Protein AF-G1U7B3-F1 (afdb_monomer_lite)

Secondary structure (DSSP, 8-state):
-GGG-S-TTT-SS------S--HHHHHHHHHPPPPP--PPP---HHHHHHHHHHHHH-SSHHHHHHHHHHHHHS-GGGTT-HHHHHHHHHHHHHHHHHHHHHS------SS-----STHHHHHHTGGGTTHHHHHHHHHHTTHHHHH-PPEEETTEEE--HHHHHHHHHHHHHHT---EEPGGGGGGGGT-SS---BPPPPPHHHHHHHHHHHHHHHHHHHHHHHHHGGGS-HHHHTB-TTT--B--PPP-TT-HHHHHHS-SS---SSB-HHHHTTT--TTTTSS--GGGGGGB-TT----GGGS----SS-B-TT-PBPEEB-HHHHHHHH--HHHHHHTS-----HHHHHHHHHHHHHHHTS-HHHHHHHHH-

Sequence (376 aa):
MSGRAGRRGEDLIGSVIFYDIPLPKIDRLLKSDVPKLKGQFPLNITLVLRLMLLVAKADDKEDAKAKALSLLQYSLMSFKRPKVKCMLKFYFIYSLQFLVREVRFKPVFTKVMCSVGYAGLVSHLHYHEPSNFALVSMLVKGLFHKLCVPVIVDGKKTFSEDVMETLVVVLAHLFGKRYLPPCAKKFKKVFSHSMVFLRHLPEDFAAAVKEYNARIRKSFGSFLLTVSKLADGSQEYRRPLSEIDFSGKECEDSELVSHLMPGTESRSAVSPFACLSNITDQDLRPGCPRHLPAILQTLSVDVSNVPLLCLNKRDQSGWKYFLNAYALDFYKHGSLFSLASDNWYDCSYFNMLQIHLCVCVMEVKGADALLWFLWH

InterPro domains:
  IPR052431 SKI2 subfamily ATP-dependent RNA helicases [PTHR44533] (1-347)
  IPR059032 DDX60-like, winged helix domain [PF26076] (37-102)

Radius of gyration: 25.65 Å; chains: 1; bounding box: 55×65×81 Å

pLDDT: mean 73.56, std 14.45, range [27.59, 93.81]

Structure (mmCIF, N/CA/C/O backbone):
data_AF-G1U7B3-F1
#
_entry.id   AF-G1U7B3-F1
#
loop_
_atom_site.group_PDB
_atom_site.id
_atom_site.type_symbol
_atom_site.label_atom_id
_atom_site.label_alt_id
_atom_site.label_comp_id
_atom_site.label_asym_id
_atom_site.label_entity_id
_atom_site.label_seq_id
_atom_site.pdbx_PDB_ins_code
_atom_site.Cartn_x
_atom_site.Cartn_y
_atom_site.Cartn_z
_atom_site.occupancy
_atom_site.B_iso_or_equiv
_atom_site.auth_seq_id
_atom_site.auth_comp_id
_atom_site.auth_asym_id
_atom_site.auth_atom_id
_atom_site.pdbx_PDB_model_num
ATOM 1 N N . MET A 1 1 ? 8.717 -25.985 -9.243 1.00 73.31 1 MET A N 1
ATOM 2 C CA . MET A 1 1 ? 8.089 -27.161 -8.597 1.00 73.31 1 MET A CA 1
ATOM 3 C C . MET A 1 1 ? 8.483 -28.452 -9.305 1.00 73.31 1 MET A C 1
ATOM 5 O O . MET A 1 1 ? 8.991 -29.327 -8.626 1.00 73.31 1 MET A O 1
ATOM 9 N N . SER A 1 2 ? 8.371 -28.541 -10.637 1.00 83.00 2 SER A N 1
ATOM 10 C CA . SER A 1 2 ? 8.814 -29.705 -11.436 1.00 83.00 2 SER A CA 1
ATOM 11 C C . SER A 1 2 ? 10.275 -30.115 -11.223 1.00 83.00 2 SER A C 1
ATOM 13 O O . SER A 1 2 ? 10.557 -31.299 -11.153 1.00 83.00 2 SER A O 1
ATOM 15 N N . GLY A 1 3 ? 11.194 -29.164 -11.021 1.00 83.69 3 GLY A N 1
ATOM 16 C CA . GLY A 1 3 ? 12.609 -29.465 -10.742 1.00 83.69 3 GLY A CA 1
ATOM 17 C C . GLY A 1 3 ? 12.893 -30.197 -9.420 1.00 83.69 3 GLY A C 1
ATOM 18 O O . GLY A 1 3 ? 14.050 -30.449 -9.116 1.00 83.69 3 GLY A O 1
ATOM 19 N N . ARG A 1 4 ? 11.865 -30.501 -8.613 1.00 87.44 4 ARG A N 1
ATOM 20 C CA . ARG A 1 4 ? 11.970 -31.377 -7.433 1.00 87.44 4 ARG A CA 1
ATOM 21 C C . ARG A 1 4 ? 11.490 -32.810 -7.704 1.00 87.44 4 ARG A C 1
ATOM 23 O O . ARG A 1 4 ? 11.531 -33.625 -6.791 1.00 87.44 4 ARG A O 1
ATOM 30 N N . ALA A 1 5 ? 10.992 -33.103 -8.905 1.00 88.38 5 ALA A N 1
ATOM 31 C CA . ALA A 1 5 ? 10.574 -34.446 -9.282 1.00 88.38 5 ALA A CA 1
ATOM 32 C C . ALA A 1 5 ? 11.806 -35.294 -9.636 1.00 88.38 5 ALA A C 1
ATOM 34 O O . ALA A 1 5 ? 12.572 -34.923 -10.523 1.00 88.38 5 ALA A O 1
ATOM 35 N N . GLY A 1 6 ? 11.965 -36.430 -8.955 1.00 89.75 6 GLY A N 1
ATOM 36 C CA . GLY A 1 6 ? 13.097 -37.348 -9.107 1.00 89.75 6 GLY A CA 1
ATOM 37 C C . GLY A 1 6 ? 14.154 -37.167 -8.016 1.00 89.75 6 GLY A C 1
ATOM 38 O O . GLY A 1 6 ? 14.765 -36.104 -7.880 1.00 89.75 6 GLY A O 1
ATOM 39 N N . ARG A 1 7 ? 14.373 -38.219 -7.224 1.00 89.50 7 ARG A N 1
ATOM 40 C CA . ARG A 1 7 ? 15.401 -38.262 -6.180 1.00 89.50 7 ARG A CA 1
ATOM 41 C C . ARG A 1 7 ? 16.733 -38.681 -6.783 1.00 89.50 7 ARG A C 1
ATOM 43 O O . ARG A 1 7 ? 16.866 -39.760 -7.360 1.00 89.50 7 ARG A O 1
ATOM 50 N N . ARG A 1 8 ? 17.737 -37.817 -6.632 1.00 91.38 8 ARG A N 1
ATOM 51 C CA . ARG A 1 8 ? 19.083 -38.054 -7.160 1.00 91.38 8 ARG A CA 1
ATOM 52 C C . ARG A 1 8 ? 19.679 -39.319 -6.533 1.00 91.38 8 ARG A C 1
ATOM 54 O O . ARG A 1 8 ? 19.902 -39.345 -5.331 1.00 91.38 8 ARG A O 1
ATOM 61 N N . GLY A 1 9 ? 19.986 -40.312 -7.365 1.00 90.69 9 GLY A N 1
ATOM 62 C CA . GLY A 1 9 ? 20.618 -41.571 -6.952 1.00 90.69 9 GLY A CA 1
ATOM 63 C C . GLY A 1 9 ? 19.647 -42.713 -6.642 1.00 90.69 9 GLY A C 1
ATOM 64 O O . GLY A 1 9 ? 20.105 -43.837 -6.486 1.00 90.69 9 GLY A O 1
ATOM 65 N N . GLU A 1 10 ? 18.338 -42.451 -6.605 1.00 92.44 10 GLU A N 1
ATOM 66 C CA . GLU A 1 10 ? 17.316 -43.483 -6.376 1.00 92.44 10 GLU A CA 1
ATOM 67 C C . GLU A 1 10 ? 16.382 -43.635 -7.578 1.00 92.44 10 GLU A C 1
ATOM 69 O O . GLU A 1 10 ? 16.185 -44.742 -8.075 1.00 92.44 10 GLU A O 1
ATOM 74 N N . ASP A 1 11 ? 15.830 -42.528 -8.079 1.00 93.81 11 ASP A N 1
ATOM 75 C CA . ASP A 1 11 ? 14.845 -42.573 -9.156 1.00 93.81 11 ASP A CA 1
ATOM 76 C C . ASP A 1 11 ? 15.536 -42.389 -10.519 1.00 93.81 11 ASP A C 1
ATOM 78 O O . ASP A 1 11 ? 16.264 -41.417 -10.733 1.00 93.81 11 ASP A O 1
ATOM 82 N N . LEU A 1 12 ? 15.270 -43.293 -11.470 1.00 90.38 12 LEU A N 1
ATOM 83 C CA . LEU A 1 12 ? 15.765 -43.182 -12.852 1.00 90.38 12 LEU A CA 1
ATOM 84 C C . LEU A 1 12 ? 15.054 -42.067 -13.639 1.00 90.38 12 LEU A C 1
ATOM 86 O O . LEU A 1 12 ? 15.638 -41.476 -14.544 1.00 90.38 12 LEU A O 1
ATOM 90 N N . ILE A 1 13 ? 13.784 -41.790 -13.312 1.00 91.44 13 ILE A N 1
ATOM 91 C CA . ILE A 1 13 ? 12.927 -40.815 -14.000 1.00 91.44 13 ILE A CA 1
ATOM 92 C C . ILE A 1 13 ? 12.097 -40.045 -12.964 1.00 91.44 13 ILE A C 1
ATOM 94 O O . ILE A 1 13 ? 11.480 -40.639 -12.081 1.00 91.44 13 ILE A O 1
ATOM 98 N N . GLY A 1 14 ? 12.031 -38.718 -13.097 1.00 90.75 14 GLY A N 1
ATOM 99 C CA . GLY A 1 14 ? 11.109 -37.867 -12.342 1.00 90.75 14 GLY A CA 1
ATOM 100 C C . GLY A 1 14 ? 9.796 -37.666 -13.100 1.00 90.75 14 GLY A C 1
ATOM 101 O O . GLY A 1 14 ? 9.792 -37.087 -14.183 1.00 90.75 14 GLY A O 1
ATOM 102 N N . SER A 1 15 ? 8.675 -38.117 -12.535 1.00 90.38 15 SER A N 1
ATOM 103 C CA . SER A 1 15 ? 7.352 -37.948 -13.155 1.00 90.38 15 SER A CA 1
ATOM 104 C C . SER A 1 15 ? 6.703 -36.626 -12.737 1.00 90.38 15 SER A C 1
ATOM 106 O O . SER A 1 15 ? 6.601 -36.325 -11.548 1.00 90.38 15 SER A O 1
ATOM 108 N N . VAL A 1 16 ? 6.232 -35.839 -13.710 1.00 90.25 16 VAL A N 1
ATOM 109 C CA . VAL A 1 16 ? 5.500 -34.580 -13.487 1.00 90.25 16 VAL A CA 1
ATOM 110 C C . VAL A 1 16 ? 4.133 -34.689 -14.150 1.00 90.25 16 VAL A C 1
ATOM 112 O O . VAL A 1 16 ? 4.045 -34.906 -15.354 1.00 90.25 16 VAL A O 1
ATOM 115 N N . ILE A 1 17 ? 3.070 -34.524 -13.364 1.00 90.88 17 ILE A N 1
ATOM 116 C CA . ILE A 1 17 ? 1.685 -34.657 -13.825 1.00 90.88 17 ILE A CA 1
ATOM 117 C C . ILE A 1 17 ? 1.025 -33.278 -13.786 1.00 90.88 17 ILE A C 1
ATOM 119 O O . ILE A 1 17 ? 1.035 -32.604 -12.755 1.00 90.88 17 ILE A O 1
ATOM 123 N N . PHE A 1 18 ? 0.448 -32.857 -14.911 1.00 90.50 18 PHE A N 1
ATOM 124 C CA . PHE A 1 18 ? -0.379 -31.655 -14.996 1.00 90.50 18 PHE A CA 1
ATOM 125 C C . PHE A 1 18 ? -1.850 -32.062 -14.896 1.00 90.50 18 PHE A C 1
ATOM 127 O O . PHE A 1 18 ? -2.326 -32.847 -15.709 1.00 90.50 18 PHE A O 1
ATOM 134 N N . TYR A 1 19 ? -2.567 -31.535 -13.905 1.00 92.56 19 TYR A N 1
ATOM 135 C CA . TYR A 1 19 ? -3.987 -31.824 -13.697 1.00 92.56 19 TYR A CA 1
ATOM 136 C C . TYR A 1 19 ? -4.845 -30.658 -14.189 1.00 92.56 19 TYR A C 1
ATOM 138 O O . TYR A 1 19 ? -4.623 -29.531 -13.752 1.00 92.56 19 TYR A O 1
ATOM 146 N N . ASP A 1 20 ? -5.806 -30.933 -15.075 1.00 92.81 20 ASP A N 1
ATOM 147 C CA . ASP A 1 20 ? -6.781 -29.958 -15.595 1.00 92.81 20 ASP A CA 1
ATOM 148 C C . ASP A 1 20 ? -6.148 -28.671 -16.176 1.00 92.81 20 ASP A C 1
ATOM 150 O O . ASP A 1 20 ? -6.614 -27.547 -15.988 1.00 92.81 20 ASP A O 1
ATOM 154 N N . ILE A 1 21 ? -5.015 -28.823 -16.872 1.00 91.06 21 ILE A N 1
ATOM 155 C CA . ILE A 1 21 ? -4.326 -27.718 -17.552 1.00 91.06 21 ILE A CA 1
ATOM 156 C C . ILE A 1 21 ? -4.412 -27.943 -19.069 1.00 91.06 21 ILE A C 1
ATOM 158 O O . ILE A 1 21 ? -4.013 -29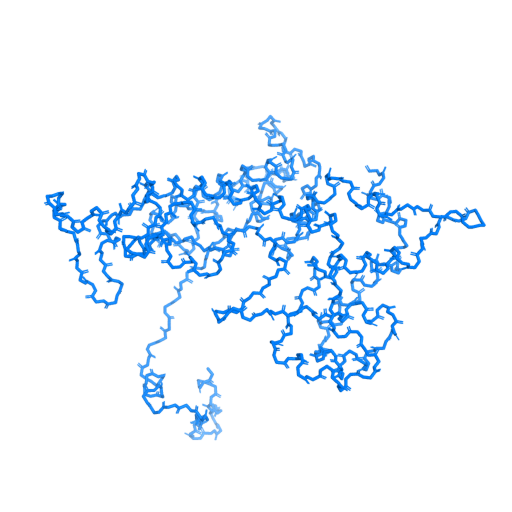.005 -19.543 1.00 91.06 21 ILE A O 1
ATOM 162 N N . PRO A 1 22 ? -4.863 -26.949 -19.859 1.00 93.56 22 PRO A N 1
ATOM 163 C CA . PRO A 1 22 ? -4.921 -27.067 -21.314 1.00 93.56 22 PRO A CA 1
ATOM 164 C C . PRO A 1 22 ? -3.546 -27.315 -21.949 1.00 93.56 22 PRO A C 1
ATOM 166 O O . PRO A 1 22 ? -2.570 -26.650 -21.585 1.00 93.56 22 PRO A O 1
ATOM 169 N N . LEU A 1 23 ? -3.487 -28.179 -22.969 1.00 90.25 23 LEU A N 1
ATOM 170 C CA . LEU A 1 23 ? -2.252 -28.536 -23.687 1.00 90.25 23 LEU A CA 1
ATOM 171 C C . LEU A 1 23 ? -1.412 -27.324 -24.147 1.00 90.25 23 LEU A C 1
ATOM 173 O O . LEU A 1 23 ? -0.215 -27.314 -23.864 1.00 90.25 23 LEU A O 1
ATOM 177 N N . PRO A 1 24 ? -1.984 -26.241 -24.723 1.00 92.69 24 PRO A N 1
ATOM 178 C CA . PRO A 1 24 ? -1.180 -25.083 -25.137 1.00 92.69 24 PRO A CA 1
ATOM 179 C C . PRO A 1 24 ? -0.455 -24.396 -23.971 1.00 92.69 24 PRO A C 1
ATOM 181 O O . PRO A 1 24 ? 0.626 -23.826 -24.124 1.00 92.69 24 PRO A O 1
ATOM 184 N N . LYS A 1 25 ? -1.051 -24.438 -22.773 1.00 90.38 25 LYS A N 1
ATOM 185 C CA . LYS A 1 25 ? -0.451 -23.881 -21.560 1.00 90.38 25 LYS A CA 1
ATOM 186 C C . LYS A 1 25 ? 0.643 -24.800 -21.022 1.00 90.38 25 LYS A C 1
ATOM 188 O O . LYS A 1 25 ? 1.643 -24.284 -20.533 1.00 90.38 25 LYS A O 1
ATOM 193 N N . ILE A 1 26 ? 0.479 -26.118 -21.145 1.00 90.50 26 ILE A N 1
ATOM 194 C CA . ILE A 1 26 ? 1.517 -27.101 -20.804 1.00 90.50 26 ILE A CA 1
ATOM 195 C C . ILE A 1 26 ? 2.744 -26.890 -21.694 1.00 90.50 26 ILE A C 1
ATOM 197 O O . ILE A 1 26 ? 3.837 -26.705 -21.165 1.00 90.50 26 ILE A O 1
ATOM 201 N N . ASP A 1 27 ? 2.561 -26.796 -23.012 1.00 88.94 27 ASP A N 1
ATOM 202 C CA . ASP A 1 27 ? 3.656 -26.538 -23.956 1.00 88.94 27 ASP A CA 1
ATOM 203 C C . ASP A 1 27 ? 4.424 -25.264 -23.609 1.00 88.94 27 ASP A C 1
ATOM 205 O O . ASP A 1 27 ? 5.657 -25.242 -23.607 1.00 88.94 27 ASP A O 1
ATOM 209 N N . ARG A 1 28 ? 3.695 -24.201 -23.254 1.00 88.75 28 ARG A N 1
ATOM 210 C CA . ARG A 1 28 ? 4.303 -22.949 -22.806 1.00 88.75 28 ARG A CA 1
ATOM 211 C C . ARG A 1 28 ? 5.077 -23.120 -21.501 1.00 88.75 28 ARG A C 1
ATOM 213 O O . ARG A 1 28 ? 6.161 -22.567 -21.399 1.00 88.75 28 ARG A O 1
ATOM 220 N N . LEU A 1 29 ? 4.542 -23.840 -20.515 1.00 87.88 29 LEU A N 1
ATOM 221 C CA . LEU A 1 29 ? 5.201 -24.056 -19.219 1.00 87.88 29 LEU A CA 1
ATOM 222 C C . LEU A 1 29 ? 6.456 -24.930 -19.335 1.00 87.88 29 LEU A C 1
ATOM 224 O O . LEU A 1 29 ? 7.409 -24.717 -18.591 1.00 87.88 29 LEU A O 1
ATOM 228 N N . LEU A 1 30 ? 6.456 -25.899 -20.253 1.00 87.88 30 LEU A N 1
ATOM 229 C CA . LEU A 1 30 ? 7.607 -26.764 -20.516 1.00 87.88 30 LEU A CA 1
ATOM 230 C C . LEU A 1 30 ? 8.726 -26.024 -21.258 1.00 87.88 30 LEU A C 1
ATOM 232 O O . LEU A 1 30 ? 9.896 -26.252 -20.969 1.00 87.88 30 LEU A O 1
ATOM 236 N N . LYS A 1 31 ? 8.372 -25.137 -22.198 1.00 88.31 31 LYS A N 1
ATOM 237 C CA . LYS A 1 31 ? 9.331 -24.400 -23.042 1.00 88.31 31 LYS A CA 1
ATOM 238 C C . LYS A 1 31 ? 9.714 -23.021 -22.501 1.00 88.31 31 LYS A C 1
ATOM 240 O O . LYS A 1 31 ? 10.599 -22.385 -23.061 1.00 88.31 31 LYS A O 1
ATOM 245 N N . SER A 1 32 ? 9.027 -22.507 -21.480 1.00 86.56 32 SER A N 1
ATOM 246 C CA . SER A 1 32 ? 9.271 -21.148 -20.992 1.00 86.56 32 SER A CA 1
ATOM 247 C C . SER A 1 32 ? 10.611 -21.025 -20.280 1.00 86.56 32 SER A C 1
ATOM 249 O O . SER A 1 32 ? 10.907 -21.807 -19.377 1.00 86.56 32 SER A O 1
ATOM 251 N N . ASP A 1 33 ? 11.341 -19.959 -20.598 1.00 84.81 33 ASP A N 1
ATOM 252 C CA . ASP A 1 33 ? 12.530 -19.564 -19.853 1.00 84.81 33 ASP A CA 1
ATOM 253 C C . ASP A 1 33 ? 12.209 -19.223 -18.394 1.00 84.81 33 ASP A C 1
ATOM 255 O O . ASP A 1 33 ? 11.130 -18.723 -18.050 1.00 84.81 33 ASP A O 1
ATOM 259 N N . VAL A 1 34 ? 13.204 -19.429 -17.530 1.00 85.38 34 VAL A N 1
ATOM 260 C CA . VAL A 1 34 ? 13.138 -18.998 -16.133 1.00 85.38 34 VAL A CA 1
ATOM 261 C C . VAL A 1 34 ? 12.938 -17.476 -16.094 1.00 85.38 34 VAL A C 1
ATOM 263 O O . VAL A 1 34 ? 13.675 -16.736 -16.757 1.00 85.38 34 VAL A O 1
ATOM 266 N N . PRO A 1 35 ? 11.960 -16.967 -15.322 1.00 84.81 35 PRO A N 1
ATOM 267 C CA . PRO A 1 35 ? 11.710 -15.538 -15.249 1.00 84.81 35 PRO A CA 1
ATOM 268 C C . PRO A 1 35 ? 12.958 -14.802 -14.756 1.00 84.81 35 PRO A C 1
ATOM 270 O O . PRO A 1 35 ? 13.572 -15.176 -13.756 1.00 84.81 35 PRO A O 1
ATOM 273 N N . LYS A 1 36 ? 13.318 -13.717 -15.448 1.00 84.25 36 LYS A N 1
ATOM 274 C CA . LYS A 1 36 ? 14.435 -12.855 -15.044 1.00 84.25 36 LYS A CA 1
ATOM 275 C C . LYS A 1 36 ? 14.167 -12.291 -13.647 1.00 84.25 36 LYS A C 1
ATOM 277 O O . LYS A 1 36 ? 13.077 -11.775 -13.394 1.00 84.25 36 LYS A O 1
ATOM 282 N N . LEU A 1 37 ? 15.178 -12.324 -12.779 1.00 83.44 37 LEU A N 1
ATOM 283 C CA . LEU A 1 37 ? 15.124 -11.670 -11.472 1.00 83.44 37 LEU A CA 1
ATOM 284 C C . LEU A 1 37 ? 14.950 -10.160 -11.674 1.00 83.44 37 LEU A C 1
ATOM 286 O O . LEU A 1 37 ? 15.823 -9.482 -12.217 1.00 83.44 37 LEU A O 1
ATOM 290 N N . LYS A 1 38 ? 13.795 -9.640 -11.262 1.00 77.50 38 LYS A N 1
ATOM 291 C CA . LYS A 1 38 ? 13.476 -8.211 -11.282 1.00 77.50 38 LYS A CA 1
ATOM 292 C C . LYS A 1 38 ? 13.380 -7.717 -9.842 1.00 77.50 38 LYS A C 1
ATOM 294 O O . LYS A 1 38 ? 12.798 -8.391 -8.998 1.00 77.50 38 LYS A O 1
ATOM 299 N N . GLY A 1 39 ? 13.949 -6.545 -9.568 1.00 73.81 39 GLY A N 1
ATOM 300 C CA . GLY A 1 39 ? 13.764 -5.880 -8.279 1.00 73.81 39 GLY A CA 1
ATOM 301 C C . GLY A 1 39 ? 12.325 -5.389 -8.120 1.00 73.81 39 GLY A C 1
ATOM 302 O O . GLY A 1 39 ? 11.784 -4.785 -9.046 1.00 73.81 39 GLY A O 1
ATOM 303 N N . GLN A 1 40 ? 11.730 -5.640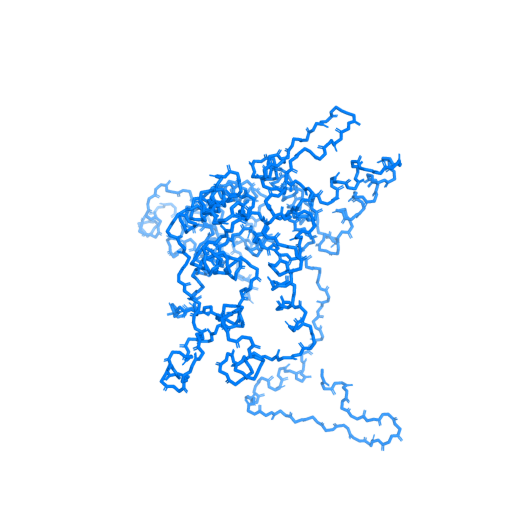 -6.954 1.00 77.06 40 GLN A N 1
ATOM 304 C CA . GLN A 1 40 ? 10.443 -5.069 -6.549 1.00 77.06 40 GLN A CA 1
ATOM 305 C C . GLN A 1 40 ? 10.636 -3.618 -6.080 1.00 77.06 40 GLN A C 1
ATOM 307 O O . GLN A 1 40 ? 11.754 -3.210 -5.744 1.00 77.06 40 GLN A O 1
ATOM 312 N N . PHE A 1 41 ? 9.546 -2.849 -6.031 1.00 73.25 41 PHE A N 1
ATOM 313 C CA . PHE A 1 41 ? 9.542 -1.509 -5.453 1.00 73.25 41 PHE A CA 1
ATOM 314 C C . PHE A 1 41 ? 10.108 -1.530 -4.017 1.00 73.25 41 PHE A C 1
ATOM 316 O O . PHE A 1 41 ? 9.544 -2.199 -3.154 1.00 73.25 41 PHE A O 1
ATOM 323 N N . PRO A 1 42 ? 11.232 -0.843 -3.746 1.00 69.69 42 PRO A N 1
ATOM 324 C CA . PRO A 1 42 ? 11.975 -1.004 -2.498 1.00 69.69 42 PRO A CA 1
ATOM 325 C C . PRO A 1 42 ? 11.476 -0.107 -1.354 1.00 69.69 42 PRO A C 1
ATOM 327 O O . PRO A 1 42 ? 12.010 -0.205 -0.253 1.00 69.69 42 PRO A O 1
ATOM 330 N N . LEU A 1 43 ? 10.522 0.805 -1.596 1.00 79.94 43 LEU A N 1
ATOM 331 C CA . LEU A 1 43 ? 10.152 1.849 -0.635 1.00 79.94 43 LEU A CA 1
ATOM 332 C C . LEU A 1 43 ? 8.715 1.727 -0.140 1.00 79.94 43 LEU A C 1
ATOM 334 O O . LEU A 1 43 ? 7.767 1.950 -0.878 1.00 79.94 43 LEU A O 1
ATOM 338 N N . ASN A 1 44 ? 8.578 1.531 1.164 1.00 85.56 44 ASN A N 1
ATOM 339 C CA . ASN A 1 44 ? 7.325 1.748 1.877 1.00 85.56 44 ASN A CA 1
ATOM 340 C C . ASN A 1 44 ? 7.411 3.046 2.681 1.00 85.56 44 ASN A C 1
ATOM 342 O O . ASN A 1 44 ? 8.503 3.472 3.074 1.00 85.56 44 ASN A O 1
ATOM 346 N N . ILE A 1 45 ? 6.273 3.671 2.977 1.00 87.81 45 ILE A N 1
ATOM 347 C CA . ILE A 1 45 ? 6.271 4.946 3.707 1.00 87.81 45 ILE A CA 1
ATOM 348 C C . ILE A 1 45 ? 6.772 4.720 5.136 1.00 87.81 45 ILE A C 1
ATOM 350 O O . ILE A 1 45 ? 7.537 5.530 5.668 1.00 87.81 45 ILE A O 1
ATOM 354 N N . THR A 1 46 ? 6.427 3.583 5.753 1.00 87.44 46 THR A N 1
ATOM 355 C CA . THR A 1 46 ? 6.973 3.246 7.071 1.00 87.44 46 THR A CA 1
ATOM 356 C C . THR A 1 46 ? 8.471 2.914 7.026 1.00 87.44 46 THR A C 1
ATOM 358 O O . THR A 1 46 ? 9.177 3.193 7.995 1.00 87.44 46 THR A O 1
ATOM 361 N N . LEU A 1 47 ? 9.005 2.391 5.913 1.00 89.25 47 LEU A N 1
ATOM 362 C CA . LEU A 1 47 ? 10.456 2.202 5.765 1.00 89.25 47 LEU A CA 1
ATOM 363 C C . LEU A 1 47 ? 11.182 3.551 5.778 1.00 89.25 47 LEU A C 1
ATOM 365 O O . LEU A 1 47 ? 12.173 3.696 6.489 1.00 89.25 47 LEU A O 1
ATOM 369 N N . VAL A 1 48 ? 10.657 4.546 5.055 1.00 88.94 48 VAL A N 1
ATOM 370 C CA . VAL A 1 48 ? 11.198 5.912 5.076 1.00 88.94 48 VAL A CA 1
ATOM 371 C C . VAL A 1 48 ? 11.198 6.457 6.501 1.00 88.94 48 VAL A C 1
ATOM 373 O O . VAL A 1 48 ? 12.238 6.907 6.971 1.00 88.94 48 VAL A O 1
ATOM 376 N N . LEU A 1 49 ? 10.088 6.331 7.234 1.00 87.19 49 LEU A N 1
ATOM 377 C CA . LEU A 1 49 ? 10.021 6.757 8.634 1.00 87.19 49 LEU A CA 1
ATOM 378 C C . LEU A 1 49 ? 11.087 6.075 9.504 1.00 87.19 49 LEU A C 1
ATOM 380 O O . LEU A 1 49 ? 11.773 6.741 10.275 1.00 87.19 49 LEU A O 1
ATOM 384 N N . ARG A 1 50 ? 11.265 4.759 9.357 1.00 87.38 50 ARG A N 1
ATOM 385 C CA . ARG A 1 50 ? 12.263 3.989 10.111 1.00 87.38 50 ARG A CA 1
ATOM 386 C C . ARG A 1 50 ? 13.695 4.400 9.784 1.00 87.38 50 ARG A C 1
ATOM 388 O O . ARG A 1 50 ? 14.507 4.472 10.698 1.00 87.38 50 ARG A O 1
ATOM 395 N N . LEU A 1 51 ? 14.002 4.700 8.522 1.00 88.38 51 LEU A N 1
ATOM 396 C CA . LEU A 1 51 ? 15.309 5.235 8.131 1.00 88.38 51 LEU A CA 1
ATOM 397 C C . LEU A 1 51 ? 15.568 6.599 8.777 1.00 88.38 51 LEU A C 1
ATOM 399 O O . LEU A 1 51 ? 16.657 6.833 9.293 1.00 88.38 51 LEU A O 1
ATOM 403 N N . MET A 1 52 ? 14.556 7.468 8.826 1.00 85.12 52 MET A N 1
ATOM 404 C CA . MET A 1 52 ? 14.678 8.759 9.509 1.00 85.12 52 MET A CA 1
ATOM 405 C C . MET A 1 52 ? 14.888 8.580 11.018 1.00 85.12 52 MET A C 1
ATOM 407 O O . MET A 1 52 ? 15.731 9.257 11.599 1.00 85.12 52 MET A O 1
ATOM 411 N N . LEU A 1 53 ? 14.186 7.633 11.651 1.00 84.44 53 LEU A N 1
ATOM 412 C CA . LEU A 1 53 ? 14.392 7.299 13.065 1.00 84.44 53 LEU A CA 1
ATOM 413 C C . LEU A 1 53 ? 15.768 6.677 13.340 1.00 84.44 53 LEU A C 1
ATOM 415 O O . LEU A 1 53 ? 16.336 6.936 14.397 1.00 84.44 53 LEU A O 1
ATOM 419 N N . LEU A 1 54 ? 16.307 5.881 12.413 1.00 86.44 54 LEU A N 1
ATOM 420 C CA . LEU A 1 54 ? 17.657 5.326 12.520 1.00 86.44 54 LEU A CA 1
ATOM 421 C C . LEU A 1 54 ? 18.693 6.453 12.548 1.00 86.44 54 LEU A C 1
ATOM 423 O O . LEU A 1 54 ? 19.496 6.519 13.470 1.00 86.44 54 LEU A O 1
ATOM 427 N N . VAL A 1 55 ? 18.625 7.379 11.587 1.00 86.31 55 VAL A N 1
ATOM 428 C CA . VAL A 1 55 ? 19.529 8.541 11.522 1.00 86.31 55 VAL A CA 1
ATOM 429 C C . VAL A 1 55 ? 19.355 9.463 12.734 1.00 86.31 55 VAL A C 1
ATOM 431 O O . VAL A 1 55 ? 20.310 10.089 13.185 1.00 86.31 55 VAL A O 1
ATOM 434 N N . ALA A 1 56 ? 18.141 9.546 13.275 1.00 81.75 56 ALA A N 1
ATOM 435 C CA . ALA A 1 56 ? 17.835 10.344 14.453 1.00 81.75 56 ALA A CA 1
ATOM 436 C C . ALA A 1 56 ? 18.473 9.816 15.742 1.00 81.75 56 ALA A C 1
ATOM 438 O O . ALA A 1 56 ? 18.947 10.609 16.555 1.00 81.75 56 ALA A O 1
ATOM 439 N N . LYS A 1 57 ? 18.399 8.496 15.944 1.00 82.75 57 LYS A N 1
ATOM 440 C CA . LYS A 1 57 ? 18.753 7.820 17.199 1.00 82.75 57 LYS A CA 1
ATOM 441 C C . LYS A 1 57 ? 20.160 7.230 17.208 1.00 82.75 57 LYS A C 1
ATOM 443 O O . LYS A 1 57 ? 20.591 6.787 18.262 1.00 82.75 57 LYS A O 1
ATOM 448 N N . ALA A 1 58 ? 20.834 7.163 16.063 1.00 84.62 58 ALA A N 1
ATOM 449 C CA . ALA A 1 58 ? 22.182 6.620 15.988 1.00 84.62 58 ALA A CA 1
ATOM 450 C C . ALA A 1 58 ? 23.194 7.507 16.724 1.00 84.62 58 ALA A C 1
ATOM 452 O O . ALA A 1 58 ? 23.173 8.733 16.576 1.00 84.62 58 ALA A O 1
ATOM 453 N N . ASP A 1 59 ? 24.102 6.857 17.454 1.00 83.44 59 ASP A N 1
ATOM 454 C CA . ASP A 1 59 ? 25.240 7.509 18.105 1.00 83.44 59 ASP A CA 1
ATOM 455 C C . ASP A 1 59 ? 26.183 8.109 17.050 1.00 83.44 59 ASP A C 1
ATOM 457 O O . ASP A 1 59 ? 26.542 9.286 17.121 1.00 83.44 59 ASP A O 1
ATOM 461 N N . ASP A 1 60 ? 26.490 7.329 16.005 1.00 89.81 60 ASP A N 1
ATOM 462 C CA . ASP A 1 60 ? 27.183 7.800 14.804 1.00 89.81 60 ASP A CA 1
ATOM 463 C C . ASP A 1 60 ? 26.180 8.172 13.701 1.00 89.81 60 ASP A C 1
ATOM 465 O O . ASP A 1 60 ? 25.642 7.336 12.963 1.00 89.81 60 ASP A O 1
ATOM 469 N N . LYS A 1 61 ? 25.925 9.477 13.587 1.00 87.06 61 LYS A N 1
ATOM 470 C CA . LYS A 1 61 ? 25.000 10.034 12.595 1.00 87.06 61 LYS A CA 1
ATOM 471 C C . LYS A 1 61 ? 25.520 9.913 11.165 1.00 87.06 61 LYS A C 1
ATOM 473 O O . LYS A 1 61 ? 24.697 9.848 10.252 1.00 87.06 61 LYS A O 1
ATOM 478 N N . GLU A 1 62 ? 26.832 9.921 10.939 1.00 87.81 62 GLU A N 1
ATOM 479 C CA . GLU A 1 62 ? 27.388 9.881 9.583 1.00 87.81 62 GLU A CA 1
ATOM 480 C C . GLU A 1 62 ? 27.351 8.460 9.018 1.00 87.81 62 GLU A C 1
ATOM 482 O O . GLU A 1 62 ? 26.886 8.264 7.891 1.00 87.81 62 GLU A O 1
ATOM 487 N N . ASP A 1 63 ? 27.689 7.454 9.828 1.00 89.50 63 ASP A N 1
ATOM 488 C CA . ASP A 1 63 ? 27.516 6.045 9.457 1.00 89.50 63 ASP A CA 1
ATOM 489 C C . ASP A 1 63 ? 26.036 5.704 9.198 1.00 89.50 63 ASP A C 1
ATOM 491 O O . ASP A 1 63 ? 25.683 5.112 8.171 1.00 89.50 63 ASP A O 1
ATOM 495 N N . ALA A 1 64 ? 25.126 6.160 10.067 1.00 89.12 64 ALA A N 1
ATOM 496 C CA . ALA A 1 64 ? 23.692 5.951 9.876 1.00 89.12 64 ALA A CA 1
ATOM 497 C C . ALA A 1 64 ? 23.163 6.590 8.579 1.00 89.12 64 ALA A C 1
ATOM 499 O O . ALA A 1 64 ? 22.361 5.975 7.865 1.00 89.12 64 ALA A O 1
ATOM 500 N N . LYS A 1 65 ? 23.623 7.801 8.233 1.00 88.19 65 LYS A N 1
ATOM 501 C CA . LYS A 1 65 ? 23.287 8.443 6.951 1.00 88.19 65 LYS A CA 1
ATOM 502 C C . LYS A 1 65 ? 23.843 7.658 5.770 1.00 88.19 65 LYS A C 1
ATOM 504 O O . LYS A 1 65 ? 23.109 7.445 4.805 1.00 88.19 65 LYS A O 1
ATOM 509 N N . ALA A 1 66 ? 25.096 7.210 5.836 1.00 89.19 66 ALA A N 1
ATOM 510 C CA . ALA A 1 66 ? 25.718 6.427 4.773 1.00 89.19 66 ALA A CA 1
ATOM 511 C C . ALA A 1 66 ? 24.949 5.119 4.517 1.00 89.19 66 ALA A C 1
ATOM 513 O O . ALA A 1 66 ? 24.648 4.795 3.366 1.00 89.19 66 ALA A O 1
ATOM 514 N N . LYS A 1 67 ? 24.532 4.424 5.583 1.00 88.88 67 LYS A N 1
ATOM 515 C CA . LYS A 1 67 ? 23.692 3.215 5.517 1.00 88.88 67 LYS A CA 1
ATOM 516 C C . LYS A 1 67 ? 22.298 3.483 4.946 1.00 88.88 67 LYS A C 1
ATOM 518 O O . LYS A 1 67 ? 21.804 2.712 4.126 1.00 88.88 67 LYS A O 1
ATOM 523 N N . ALA A 1 68 ? 21.653 4.580 5.340 1.00 87.94 68 ALA A N 1
ATOM 524 C CA . ALA A 1 68 ? 20.355 4.950 4.777 1.00 87.94 68 ALA A CA 1
ATOM 525 C C . ALA A 1 68 ? 20.469 5.287 3.280 1.00 87.94 68 ALA A C 1
ATOM 527 O O . ALA A 1 68 ? 19.654 4.842 2.470 1.00 87.94 68 ALA A O 1
ATOM 528 N N . LEU A 1 69 ? 21.505 6.034 2.894 1.00 86.56 69 LEU A N 1
ATOM 529 C CA . LEU A 1 69 ? 21.759 6.398 1.503 1.00 86.56 69 LEU A CA 1
ATOM 530 C C . LEU A 1 69 ? 22.124 5.186 0.646 1.00 86.56 69 LEU A C 1
ATOM 532 O O . LEU A 1 69 ? 21.653 5.109 -0.487 1.00 86.56 69 LEU A O 1
ATOM 536 N N . SER A 1 70 ? 22.902 4.232 1.159 1.00 86.88 70 SER A N 1
ATOM 537 C CA . SER A 1 70 ? 23.261 3.028 0.405 1.00 86.88 70 SER A CA 1
ATOM 538 C C . SER A 1 70 ? 22.025 2.191 0.058 1.00 86.88 70 SER A C 1
ATOM 540 O O . SER A 1 70 ? 21.866 1.796 -1.098 1.00 86.88 70 SER A O 1
ATOM 542 N N . LEU A 1 71 ? 21.087 2.029 0.999 1.00 86.19 71 LEU A N 1
ATOM 543 C CA . LEU A 1 71 ? 19.815 1.339 0.760 1.00 86.19 71 LEU A CA 1
ATOM 544 C C . LEU A 1 71 ? 19.001 2.019 -0.353 1.00 86.19 71 LEU A C 1
ATOM 546 O O . LEU A 1 71 ? 18.493 1.350 -1.254 1.00 86.19 71 LEU A O 1
ATOM 550 N N . LEU A 1 72 ? 18.907 3.353 -0.328 1.00 82.56 72 LEU A N 1
ATOM 551 C CA . LEU A 1 72 ? 18.148 4.122 -1.321 1.00 82.56 72 LEU A CA 1
ATOM 552 C C . LEU A 1 72 ? 18.831 4.173 -2.699 1.00 82.56 72 LEU A C 1
ATOM 554 O O . LEU A 1 72 ? 18.150 4.228 -3.724 1.00 82.56 72 LEU A O 1
ATOM 558 N N . GLN A 1 73 ? 20.165 4.191 -2.745 1.00 82.88 73 GLN A N 1
ATOM 559 C CA . GLN A 1 73 ? 20.927 4.358 -3.985 1.00 82.88 73 GLN A CA 1
ATOM 560 C C . GLN A 1 73 ? 21.151 3.055 -4.751 1.00 82.88 73 GLN A C 1
ATOM 562 O O . GLN A 1 73 ? 21.182 3.098 -5.983 1.00 82.88 73 GLN A O 1
ATOM 567 N N . TYR A 1 74 ? 21.309 1.932 -4.047 1.00 82.69 74 TYR A N 1
ATOM 568 C CA . TYR A 1 74 ? 21.706 0.645 -4.625 1.00 82.69 74 TYR A CA 1
ATOM 569 C C . TYR A 1 74 ? 20.562 -0.375 -4.655 1.00 82.69 74 TYR A C 1
ATOM 571 O O . TYR A 1 74 ? 20.775 -1.577 -4.513 1.00 82.69 74 TYR A O 1
ATOM 579 N N . SER A 1 75 ? 19.325 0.079 -4.875 1.00 82.38 75 SER A N 1
ATOM 580 C CA . SER A 1 75 ? 18.213 -0.846 -5.100 1.00 82.38 75 SER A CA 1
ATOM 581 C C . SER A 1 75 ? 18.390 -1.600 -6.420 1.00 82.38 75 SER A C 1
ATOM 583 O O . SER A 1 75 ? 18.635 -0.987 -7.466 1.00 82.38 75 SER A O 1
ATOM 585 N N . LEU A 1 76 ? 18.144 -2.916 -6.396 1.00 83.00 76 LEU A N 1
ATOM 586 C CA . LEU A 1 76 ? 18.117 -3.772 -7.587 1.00 83.00 76 LEU A CA 1
ATOM 587 C C . LEU A 1 76 ? 17.163 -3.232 -8.668 1.00 83.00 76 LEU A C 1
ATOM 589 O O . LEU A 1 76 ? 17.425 -3.384 -9.857 1.00 83.00 76 LEU A O 1
ATOM 593 N N . MET A 1 77 ? 16.085 -2.545 -8.270 1.00 81.19 77 MET A N 1
ATOM 594 C CA . MET A 1 77 ? 15.129 -1.944 -9.204 1.00 81.19 77 MET A CA 1
ATOM 595 C C . MET A 1 77 ? 15.736 -0.777 -10.005 1.00 81.19 77 MET A C 1
ATOM 597 O O . MET A 1 77 ? 15.372 -0.549 -11.159 1.00 81.19 77 MET A O 1
ATOM 601 N N . SER A 1 78 ? 16.679 -0.050 -9.402 1.00 79.56 78 SER A N 1
ATOM 602 C CA . SER A 1 78 ? 17.391 1.073 -10.026 1.00 79.56 78 SER A CA 1
ATOM 603 C C . SER A 1 78 ? 18.673 0.665 -10.759 1.00 79.56 78 SER A C 1
ATOM 605 O O . SER A 1 78 ? 19.300 1.503 -11.414 1.00 79.56 78 SER A O 1
ATOM 607 N N . PHE A 1 79 ? 19.067 -0.611 -10.684 1.00 82.00 79 PHE A N 1
ATOM 608 C CA . PHE A 1 79 ? 20.294 -1.101 -11.303 1.00 82.00 79 PHE A CA 1
ATOM 609 C C . PHE A 1 79 ? 20.256 -0.889 -12.824 1.00 82.00 79 PHE A C 1
ATOM 611 O O . PHE A 1 79 ? 19.363 -1.386 -13.512 1.00 82.00 79 PHE A O 1
ATOM 618 N N . LYS A 1 80 ? 21.212 -0.105 -13.345 1.00 79.75 80 LYS A N 1
ATOM 619 C CA . LYS A 1 80 ? 21.299 0.324 -14.758 1.00 79.75 80 LYS A CA 1
ATOM 620 C C . LYS A 1 80 ? 20.055 1.069 -15.289 1.00 79.75 80 LYS A C 1
ATOM 622 O O . LYS A 1 80 ? 19.850 1.135 -16.498 1.00 79.75 80 LYS A O 1
ATOM 627 N N . ARG A 1 81 ? 19.221 1.648 -14.412 1.00 81.81 81 ARG A N 1
ATOM 628 C CA . ARG A 1 81 ? 17.980 2.361 -14.779 1.00 81.81 81 ARG A CA 1
ATOM 629 C C . ARG A 1 81 ? 17.886 3.734 -14.090 1.00 81.81 81 ARG A C 1
ATOM 631 O O . ARG A 1 81 ? 17.232 3.855 -13.051 1.00 81.81 81 ARG A O 1
ATOM 638 N N . PRO A 1 82 ? 18.487 4.798 -14.659 1.00 81.38 82 PRO A N 1
ATOM 639 C CA . PRO A 1 82 ? 18.531 6.119 -14.021 1.00 81.38 82 PRO A CA 1
ATOM 640 C C . PRO A 1 82 ? 17.144 6.761 -13.854 1.00 81.38 82 PRO A C 1
ATOM 642 O O . PRO A 1 82 ? 16.882 7.380 -12.825 1.00 81.38 82 PRO A O 1
ATOM 645 N N . LYS A 1 83 ? 16.220 6.547 -14.802 1.00 78.38 83 LYS A N 1
ATOM 646 C CA . LYS A 1 83 ? 14.834 7.053 -14.727 1.00 78.38 83 LYS A CA 1
ATOM 647 C C . LYS A 1 83 ? 14.102 6.553 -13.474 1.00 78.38 83 LYS A C 1
ATOM 649 O O . LYS A 1 83 ? 13.493 7.330 -12.744 1.00 78.38 83 LYS A O 1
ATOM 654 N N . VAL A 1 84 ? 14.250 5.262 -13.170 1.00 79.69 84 VAL A N 1
ATOM 655 C CA . VAL A 1 84 ? 13.661 4.634 -11.979 1.00 79.69 84 VAL A CA 1
ATOM 656 C C . VAL A 1 84 ? 14.264 5.214 -10.697 1.00 79.69 84 VAL A C 1
ATOM 658 O O . VAL A 1 84 ? 13.541 5.462 -9.737 1.00 79.69 84 VAL A O 1
ATOM 661 N N . LYS A 1 85 ? 15.573 5.504 -10.689 1.00 82.94 85 LYS A N 1
ATOM 662 C CA . LYS A 1 85 ? 16.236 6.181 -9.563 1.00 82.94 85 LYS A CA 1
ATOM 663 C C . LYS A 1 85 ? 15.653 7.576 -9.317 1.00 82.94 85 LYS A C 1
ATOM 665 O O . LYS A 1 85 ? 15.426 7.939 -8.167 1.00 82.94 85 LYS A O 1
ATOM 670 N N . CYS A 1 86 ? 15.388 8.350 -10.370 1.00 83.50 86 CYS A N 1
ATOM 671 C CA . CYS A 1 86 ? 14.732 9.654 -10.249 1.00 83.50 86 CYS A CA 1
ATOM 672 C C . CYS A 1 86 ? 13.309 9.525 -9.690 1.00 83.50 86 CYS A C 1
ATOM 674 O O . CYS A 1 86 ? 12.965 10.234 -8.747 1.00 83.50 86 CYS A O 1
ATOM 676 N N . MET A 1 87 ? 12.518 8.571 -10.189 1.00 82.69 87 MET A N 1
ATOM 677 C CA . MET A 1 87 ? 11.176 8.297 -9.664 1.00 82.69 87 MET A CA 1
ATOM 678 C C . MET A 1 87 ? 11.203 7.927 -8.171 1.00 82.69 87 MET A C 1
ATOM 680 O O . MET A 1 87 ? 10.433 8.483 -7.390 1.00 82.69 87 MET A O 1
ATOM 684 N N . LEU A 1 88 ? 12.149 7.084 -7.741 1.00 84.75 88 LEU A N 1
ATOM 685 C CA . LEU A 1 88 ? 12.322 6.735 -6.326 1.00 84.75 88 LEU A CA 1
ATOM 686 C C . LEU A 1 88 ? 12.626 7.954 -5.446 1.00 84.75 88 LEU A C 1
ATOM 688 O O . LEU A 1 88 ? 12.122 8.034 -4.328 1.00 84.75 88 LEU A O 1
ATOM 692 N N . LYS A 1 89 ? 13.401 8.929 -5.942 1.00 86.75 89 LYS A N 1
ATOM 693 C CA . LYS A 1 89 ? 13.646 10.189 -5.217 1.00 86.75 89 LYS A CA 1
ATOM 694 C C . LYS A 1 89 ? 12.364 11.001 -5.052 1.00 86.75 89 LYS A C 1
ATOM 696 O O . LYS A 1 89 ? 12.094 11.478 -3.953 1.00 86.75 89 LYS A O 1
ATOM 701 N N . PHE A 1 90 ? 11.558 11.131 -6.107 1.00 86.19 90 PHE A N 1
ATOM 702 C CA . PHE A 1 90 ? 10.261 11.803 -6.005 1.00 86.19 90 PHE A CA 1
ATOM 703 C C . PHE A 1 90 ? 9.339 11.082 -5.023 1.00 86.19 90 PHE A C 1
ATOM 705 O O . PHE A 1 90 ? 8.688 11.731 -4.206 1.00 86.19 90 PHE A O 1
ATOM 712 N N . TYR A 1 91 ? 9.319 9.748 -5.050 1.00 86.75 91 TYR A N 1
ATOM 713 C CA . TYR A 1 91 ? 8.527 8.962 -4.110 1.00 86.75 91 TYR A CA 1
ATOM 714 C C . TYR A 1 91 ? 9.009 9.123 -2.660 1.00 86.75 91 TYR A C 1
ATOM 716 O O . TYR A 1 91 ? 8.197 9.210 -1.739 1.00 86.75 91 TYR A O 1
ATOM 724 N N . PHE A 1 92 ? 10.321 9.227 -2.438 1.00 88.12 92 PHE A N 1
ATOM 725 C CA . PHE A 1 92 ? 10.890 9.528 -1.125 1.00 88.12 92 PHE A CA 1
ATOM 726 C C . PHE A 1 92 ? 10.445 10.908 -0.618 1.00 88.12 92 PHE A C 1
ATOM 728 O O . PHE A 1 92 ? 10.009 11.033 0.525 1.00 88.12 92 PHE A O 1
ATOM 735 N N . ILE A 1 93 ? 10.472 11.932 -1.478 1.00 87.75 93 ILE A N 1
ATOM 736 C CA . ILE A 1 93 ? 9.976 13.278 -1.148 1.00 87.75 93 ILE A CA 1
ATOM 737 C C . ILE A 1 93 ? 8.480 13.237 -0.819 1.00 87.75 93 ILE A C 1
ATOM 739 O O . ILE A 1 93 ? 8.060 13.798 0.192 1.00 87.75 93 ILE A O 1
ATOM 743 N N . TYR A 1 94 ? 7.682 12.538 -1.628 1.00 87.69 94 TYR A N 1
ATOM 744 C CA . TYR A 1 94 ? 6.262 12.324 -1.355 1.00 87.69 94 TYR A CA 1
ATOM 745 C C . TYR A 1 94 ? 6.042 11.636 -0.001 1.00 87.69 94 TYR A C 1
ATOM 747 O O . TYR A 1 94 ? 5.230 12.098 0.798 1.00 87.69 94 TYR A O 1
ATOM 755 N N . SER A 1 95 ? 6.808 10.584 0.295 1.00 88.25 95 SER A N 1
ATOM 756 C CA . SER A 1 95 ? 6.741 9.864 1.571 1.00 88.25 95 SER A CA 1
ATOM 757 C C . SER A 1 95 ? 7.052 10.788 2.749 1.00 88.25 95 SER A C 1
ATOM 759 O O . SER A 1 95 ? 6.344 10.763 3.750 1.00 88.25 95 SER A O 1
ATOM 761 N N . LEU A 1 96 ? 8.057 11.662 2.626 1.00 86.00 96 LEU A N 1
ATOM 762 C CA . LEU A 1 96 ? 8.358 12.668 3.646 1.00 86.00 96 LEU A CA 1
ATOM 763 C C . LEU A 1 96 ? 7.210 13.668 3.821 1.00 86.00 96 LEU A C 1
ATOM 765 O O . LEU A 1 96 ? 6.783 13.909 4.948 1.00 86.00 96 LEU A O 1
ATOM 769 N N . GLN A 1 97 ? 6.669 14.218 2.731 1.00 85.75 97 GLN A N 1
ATOM 770 C CA . GLN A 1 97 ? 5.524 15.133 2.792 1.00 85.75 97 GLN A CA 1
ATOM 771 C C . GLN A 1 97 ? 4.302 14.473 3.442 1.00 85.75 97 GLN A C 1
ATOM 773 O O . GLN A 1 97 ? 3.603 15.102 4.238 1.00 85.75 97 GLN A O 1
ATOM 778 N N . PHE A 1 98 ? 4.062 13.200 3.133 1.00 85.94 98 PHE A N 1
ATOM 779 C CA . PHE A 1 98 ? 3.006 12.403 3.739 1.00 85.94 98 PHE A CA 1
ATOM 780 C C . PHE A 1 98 ? 3.219 12.233 5.250 1.00 85.94 98 PHE A C 1
ATOM 782 O O . PHE A 1 98 ? 2.306 12.497 6.032 1.00 85.94 98 PHE A O 1
ATOM 789 N N . LEU A 1 99 ? 4.430 11.853 5.675 1.00 84.06 99 LEU A N 1
ATOM 790 C CA . LEU A 1 99 ? 4.772 11.669 7.090 1.00 84.06 99 LEU A CA 1
ATOM 791 C C . LEU A 1 99 ? 4.612 12.966 7.894 1.00 84.06 99 LEU A C 1
ATOM 793 O O . LEU A 1 99 ? 4.100 12.937 9.014 1.00 84.06 99 LEU A O 1
ATOM 797 N N . VAL A 1 100 ? 4.990 14.106 7.312 1.00 81.69 100 VAL A N 1
ATOM 798 C CA . VAL A 1 100 ? 4.812 15.423 7.941 1.00 81.69 100 VAL A CA 1
ATOM 799 C C . VAL A 1 100 ? 3.334 15.747 8.151 1.00 81.69 100 VAL A C 1
ATOM 801 O O . VAL A 1 100 ? 2.953 16.219 9.221 1.00 81.69 100 VAL A O 1
ATOM 804 N N . ARG A 1 101 ? 2.491 15.479 7.148 1.00 78.44 101 ARG A N 1
ATOM 805 C CA . ARG A 1 101 ? 1.062 15.822 7.181 1.00 78.44 101 ARG A CA 1
ATOM 806 C C . ARG A 1 101 ? 0.245 14.904 8.087 1.00 78.44 101 ARG A C 1
ATOM 808 O O . ARG A 1 101 ? -0.498 15.398 8.927 1.00 78.44 101 ARG A O 1
ATOM 815 N N . GLU A 1 102 ? 0.365 13.587 7.921 1.00 74.56 102 GLU A N 1
ATOM 816 C CA . GLU A 1 102 ? -0.537 12.625 8.577 1.00 74.56 102 GLU A CA 1
ATOM 817 C C . GLU A 1 102 ? 0.008 12.124 9.922 1.00 74.56 102 GLU A C 1
ATOM 819 O O . GLU A 1 102 ? -0.747 11.984 10.880 1.00 74.56 102 GLU A O 1
ATOM 824 N N . VAL A 1 103 ? 1.321 11.900 10.039 1.00 67.12 103 VAL A N 1
ATOM 825 C CA . VAL A 1 103 ? 1.940 11.409 11.290 1.00 67.12 103 VAL A CA 1
ATOM 826 C C . VAL A 1 103 ? 2.341 12.572 12.210 1.00 67.12 103 VAL A C 1
ATOM 828 O O . VAL A 1 103 ? 2.820 12.351 13.321 1.00 67.12 103 VAL A O 1
ATOM 831 N N . ARG A 1 104 ? 2.126 13.825 11.766 1.00 64.50 104 ARG A N 1
ATOM 832 C CA . ARG A 1 104 ? 2.616 15.057 12.414 1.00 64.50 104 ARG A CA 1
ATOM 833 C C . ARG A 1 104 ? 4.110 14.984 12.733 1.00 64.50 104 ARG A C 1
ATOM 835 O O . ARG A 1 104 ? 4.582 15.589 13.695 1.00 64.50 104 ARG A O 1
ATOM 842 N N . PHE A 1 105 ? 4.856 14.237 11.920 1.00 54.59 105 PHE A N 1
ATOM 843 C CA . PHE A 1 105 ? 6.297 14.155 12.047 1.00 54.59 105 PHE A CA 1
ATOM 844 C C . PHE A 1 105 ? 6.869 15.544 11.765 1.00 54.59 105 PHE A C 1
ATOM 846 O O . PHE A 1 105 ? 6.701 16.076 10.670 1.00 54.59 105 PHE A O 1
ATOM 853 N N . LYS A 1 106 ? 7.523 16.159 12.752 1.00 56.44 106 LYS A N 1
ATOM 854 C CA . LYS A 1 106 ? 8.252 17.411 12.547 1.00 56.44 106 LYS A CA 1
ATOM 855 C C . LYS A 1 106 ? 9.703 17.066 12.206 1.00 56.44 106 LYS A C 1
ATOM 857 O O . LYS A 1 106 ? 10.452 16.723 13.119 1.00 56.44 106 LYS A O 1
ATOM 862 N N . PRO A 1 107 ? 10.131 17.148 10.931 1.00 52.34 107 PRO A N 1
ATOM 863 C CA . PRO A 1 107 ? 11.538 17.083 10.585 1.00 52.34 107 PRO A CA 1
ATOM 864 C C . PRO A 1 107 ? 12.185 18.370 11.092 1.00 52.34 107 PRO A C 1
ATOM 866 O O . PRO A 1 107 ? 12.227 19.384 10.399 1.00 52.34 107 PRO A O 1
ATOM 869 N N . VAL A 1 108 ? 12.650 18.359 12.336 1.00 45.31 108 VAL A N 1
ATOM 870 C CA . VAL A 1 108 ? 13.519 19.422 12.826 1.00 45.31 108 VAL A CA 1
ATOM 871 C C . VAL A 1 108 ? 14.884 19.169 12.191 1.00 45.31 108 VAL A C 1
ATOM 873 O O . VAL A 1 108 ? 15.643 18.306 12.623 1.00 45.31 108 VAL A O 1
ATOM 876 N N . PHE A 1 109 ? 15.175 19.898 11.111 1.00 45.88 109 PHE A N 1
ATOM 877 C CA . PHE A 1 109 ? 16.498 19.924 10.473 1.00 45.88 109 PHE A CA 1
ATOM 878 C C . PHE A 1 109 ? 17.577 20.535 11.391 1.00 45.88 109 PHE A C 1
ATOM 880 O O . PHE A 1 109 ? 18.769 20.460 11.099 1.00 45.88 109 PHE A O 1
ATOM 887 N N . THR A 1 110 ? 17.182 21.092 12.536 1.00 33.84 110 THR A N 1
ATOM 888 C CA . THR A 1 110 ? 18.063 21.641 13.566 1.00 33.84 110 THR A CA 1
ATOM 889 C C . THR A 1 110 ? 18.591 20.525 14.480 1.00 33.84 110 THR A C 1
ATOM 891 O O . THR A 1 110 ? 17.994 20.198 15.498 1.00 33.84 110 THR A O 1
ATOM 894 N N . LYS A 1 111 ? 19.729 19.929 14.096 1.00 41.31 111 LYS A N 1
ATOM 895 C CA . LYS A 1 111 ? 20.642 19.050 14.876 1.00 41.31 111 LYS A CA 1
ATOM 896 C C . LYS A 1 111 ? 20.101 17.751 15.520 1.00 41.31 111 LYS A C 1
ATOM 898 O O . LYS A 1 111 ? 20.909 16.846 15.755 1.00 41.31 111 LYS A O 1
ATOM 903 N N . VAL A 1 112 ? 18.797 17.586 15.749 1.00 41.00 112 VAL A N 1
ATOM 904 C CA . VAL A 1 112 ? 18.189 16.373 16.326 1.00 41.00 112 VAL A CA 1
ATOM 905 C C . VAL A 1 112 ? 16.821 16.124 15.691 1.00 41.00 112 VAL A C 1
ATOM 907 O O . VAL A 1 112 ? 15.889 16.908 15.854 1.00 41.00 112 VAL A O 1
ATOM 910 N N . MET A 1 113 ? 16.677 14.998 14.994 1.00 43.16 113 MET A N 1
ATOM 911 C CA . MET A 1 113 ? 15.366 14.499 14.587 1.00 43.16 113 MET A CA 1
ATOM 912 C C . MET A 1 113 ? 14.647 13.914 15.809 1.00 43.16 113 MET A C 1
ATOM 914 O O . MET A 1 113 ? 14.665 12.713 16.040 1.00 43.16 113 MET A O 1
ATOM 918 N N . CYS A 1 114 ? 14.028 14.750 16.639 1.00 43.19 114 CYS A N 1
ATOM 919 C CA . CYS A 1 114 ? 13.211 14.239 17.739 1.00 43.19 114 CYS A CA 1
ATOM 920 C C . CYS A 1 114 ? 11.954 13.558 17.181 1.00 43.19 114 CYS A C 1
ATOM 922 O O . CYS A 1 114 ? 11.182 14.163 16.436 1.00 43.19 114 CYS A O 1
ATOM 924 N N . SER A 1 115 ? 11.724 12.300 17.563 1.00 47.50 115 SER A N 1
ATOM 925 C CA . SER A 1 115 ? 10.493 11.571 17.252 1.00 47.50 115 SER A CA 1
ATOM 926 C C . SER A 1 115 ? 9.342 12.110 18.105 1.00 47.50 115 SER A C 1
ATOM 928 O O . SER A 1 115 ? 8.951 11.497 19.093 1.00 47.50 115 SER A O 1
ATOM 930 N N . VAL A 1 116 ? 8.835 13.291 17.762 1.00 55.72 116 VAL A N 1
ATOM 931 C CA . VAL A 1 116 ? 7.692 13.897 18.449 1.00 55.72 116 VAL A CA 1
ATOM 932 C C . VAL A 1 116 ? 6.405 13.306 17.863 1.00 55.72 116 VAL A C 1
ATOM 934 O O . VAL A 1 116 ? 6.162 13.421 16.662 1.00 55.72 116 VAL A O 1
ATOM 937 N N . GLY A 1 117 ? 5.587 12.661 18.701 1.00 69.25 117 GLY A N 1
ATOM 938 C CA . GLY A 1 117 ? 4.245 12.171 18.357 1.00 69.25 117 GLY A CA 1
ATOM 939 C C . GLY A 1 117 ? 4.164 10.682 17.994 1.00 69.25 117 GLY A C 1
ATOM 940 O O . GLY A 1 117 ? 4.851 9.840 18.568 1.00 69.25 117 GLY A O 1
ATOM 941 N N . TYR A 1 118 ? 3.318 10.340 17.016 1.00 76.25 118 TYR A N 1
ATOM 942 C CA . TYR A 1 118 ? 2.945 8.954 16.682 1.00 76.25 118 TYR A CA 1
ATOM 943 C C . TYR A 1 118 ? 3.998 8.169 15.871 1.00 76.25 118 TYR A C 1
ATOM 945 O O . TYR A 1 118 ? 3.762 7.024 15.485 1.00 76.25 118 TYR A O 1
ATOM 953 N N . ALA A 1 119 ? 5.171 8.752 15.605 1.00 78.25 119 ALA A N 1
ATOM 954 C CA . ALA A 1 119 ? 6.213 8.152 14.765 1.00 78.25 119 ALA A CA 1
ATOM 955 C C . ALA A 1 119 ? 6.737 6.806 15.300 1.00 78.25 119 ALA A C 1
ATOM 957 O O . ALA A 1 119 ? 6.986 5.881 14.521 1.00 78.25 119 ALA A O 1
ATOM 958 N N . GLY A 1 120 ? 6.883 6.688 16.624 1.00 78.25 120 GLY A N 1
ATOM 959 C CA . GLY A 1 120 ? 7.271 5.435 17.275 1.00 78.25 120 GLY A CA 1
ATOM 960 C C . GLY A 1 120 ? 6.224 4.342 17.059 1.00 78.25 120 GLY A C 1
ATOM 961 O O . GLY A 1 120 ? 6.553 3.265 16.566 1.00 78.25 120 GLY A O 1
ATOM 962 N N . LEU A 1 121 ? 4.952 4.656 17.325 1.00 80.56 121 LEU A N 1
ATOM 963 C CA . LEU A 1 121 ? 3.825 3.735 17.153 1.00 80.56 121 LEU A CA 1
ATOM 964 C C . LEU A 1 121 ? 3.717 3.216 15.711 1.00 80.56 121 LEU A C 1
ATOM 966 O O . LEU A 1 121 ? 3.650 2.009 15.487 1.00 80.56 121 LEU A O 1
ATOM 970 N N . VAL A 1 122 ? 3.759 4.119 14.727 1.00 83.19 122 VAL A N 1
ATOM 971 C CA . VAL A 1 122 ? 3.681 3.756 13.300 1.00 83.19 122 VAL A CA 1
ATOM 972 C C . VAL A 1 122 ? 4.845 2.855 12.893 1.00 83.19 122 VAL A C 1
ATOM 974 O O . VAL A 1 122 ? 4.655 1.907 12.133 1.00 83.19 122 VAL A O 1
ATOM 977 N N . SER A 1 123 ? 6.040 3.125 13.423 1.00 82.62 123 SER A N 1
ATOM 978 C CA . SER A 1 123 ? 7.247 2.347 13.127 1.00 82.62 123 SER A CA 1
ATOM 979 C C . SER A 1 123 ? 7.206 0.946 13.734 1.00 82.62 123 SER A C 1
ATOM 981 O O . SER A 1 123 ? 7.653 -0.012 13.096 1.00 82.62 123 SER A O 1
ATOM 983 N N . HIS A 1 124 ? 6.631 0.798 14.931 1.00 82.56 124 HIS A N 1
ATOM 984 C CA . HIS A 1 124 ? 6.382 -0.514 15.524 1.00 82.56 124 HIS A CA 1
ATOM 985 C C . HIS A 1 124 ? 5.332 -1.298 14.734 1.00 82.56 124 HIS A C 1
ATOM 987 O O . HIS A 1 124 ? 5.550 -2.476 14.485 1.00 82.56 124 HIS A O 1
ATOM 993 N N . LEU A 1 125 ? 4.270 -0.650 14.246 1.00 82.62 125 LEU A N 1
ATOM 994 C CA . LEU A 1 125 ? 3.201 -1.271 13.448 1.00 82.62 125 LEU A CA 1
ATOM 995 C C . LEU A 1 125 ? 3.495 -1.328 11.933 1.00 82.62 125 LEU A C 1
ATOM 997 O O . LEU A 1 125 ? 2.571 -1.363 11.120 1.00 82.62 125 LEU A O 1
ATOM 1001 N N . HIS A 1 126 ? 4.767 -1.339 11.522 1.00 83.44 126 HIS A N 1
ATOM 1002 C CA . HIS A 1 126 ? 5.154 -1.293 10.103 1.00 83.44 126 HIS A CA 1
ATOM 1003 C C . HIS A 1 126 ? 4.651 -2.478 9.266 1.00 83.44 126 HIS A C 1
ATOM 1005 O O . HIS A 1 126 ? 4.441 -2.339 8.067 1.00 83.44 126 HIS A O 1
ATOM 1011 N N . TYR A 1 127 ? 4.445 -3.641 9.885 1.00 81.50 127 TYR A N 1
ATOM 1012 C CA . TYR A 1 127 ? 3.924 -4.844 9.227 1.00 81.50 127 TYR A CA 1
ATOM 1013 C C . TYR A 1 127 ? 2.437 -4.735 8.856 1.00 81.50 127 TYR A C 1
ATOM 1015 O O . TYR A 1 127 ? 1.945 -5.527 8.057 1.00 81.50 127 TYR A O 1
ATOM 1023 N N . HIS A 1 128 ? 1.724 -3.749 9.407 1.00 80.38 128 HIS A N 1
ATOM 1024 C CA . HIS A 1 128 ? 0.306 -3.509 9.146 1.00 80.38 128 HIS A CA 1
ATOM 1025 C C . HIS A 1 128 ? 0.053 -2.271 8.275 1.00 80.38 128 HIS A C 1
ATOM 1027 O O . HIS A 1 128 ? -1.011 -1.659 8.371 1.00 80.38 128 HIS A O 1
ATOM 1033 N N . GLU A 1 129 ? 0.998 -1.876 7.422 1.00 79.88 129 GLU A N 1
ATOM 1034 C CA . GLU A 1 129 ? 0.752 -0.846 6.406 1.00 79.88 129 GLU A CA 1
ATOM 1035 C C . GLU A 1 129 ? -0.364 -1.318 5.443 1.00 79.88 129 GLU A C 1
ATOM 1037 O O . GLU A 1 129 ? -0.309 -2.457 4.970 1.00 79.88 129 GLU A O 1
ATOM 1042 N N . PRO A 1 130 ? -1.418 -0.514 5.170 1.00 82.62 130 PRO A N 1
ATOM 1043 C CA . PRO A 1 130 ? -1.617 0.903 5.522 1.00 82.62 130 PRO A CA 1
ATOM 1044 C C . PRO A 1 130 ? -2.489 1.189 6.761 1.00 82.62 130 PRO A C 1
ATOM 1046 O O . PRO A 1 130 ? -2.815 2.341 7.052 1.00 82.62 130 PRO A O 1
ATOM 1049 N N . SER A 1 131 ? -2.913 0.161 7.493 1.00 84.25 131 SER A N 1
ATOM 1050 C CA . SER A 1 131 ? -3.784 0.297 8.668 1.00 84.25 131 SER A CA 1
ATOM 1051 C C . SER A 1 131 ? -3.138 1.064 9.824 1.00 84.25 131 SER A C 1
ATOM 1053 O O . SER A 1 131 ? -3.841 1.743 10.570 1.00 84.25 131 SER A O 1
ATOM 1055 N N . ASN A 1 132 ? -1.811 1.014 9.945 1.00 85.38 132 ASN A N 1
ATOM 1056 C CA . ASN A 1 132 ? -1.040 1.795 10.916 1.00 85.38 132 ASN A CA 1
ATOM 1057 C C . ASN A 1 132 ? -1.294 3.314 10.806 1.00 85.38 132 ASN A C 1
ATOM 1059 O O . ASN A 1 132 ? -1.529 3.978 11.813 1.00 85.38 132 ASN A O 1
ATOM 1063 N N . PHE A 1 133 ? -1.311 3.865 9.593 1.00 86.19 133 PHE A N 1
ATOM 1064 C CA . PHE A 1 133 ? -1.563 5.287 9.356 1.00 86.19 133 PHE A CA 1
ATOM 1065 C C . PHE A 1 133 ? -3.035 5.658 9.558 1.00 86.19 133 PHE A C 1
ATOM 1067 O O . PHE A 1 133 ? -3.336 6.719 10.106 1.00 86.19 133 PHE A O 1
ATOM 1074 N N . ALA A 1 134 ? -3.956 4.774 9.167 1.00 86.00 134 ALA A N 1
ATOM 1075 C CA . ALA A 1 134 ? -5.379 4.979 9.418 1.00 86.00 134 ALA A CA 1
ATOM 1076 C C . ALA A 1 134 ? -5.686 5.036 10.925 1.00 86.00 134 ALA A C 1
ATOM 1078 O O . ALA A 1 134 ? -6.456 5.894 11.355 1.00 86.00 134 ALA A O 1
ATOM 1079 N N . LEU A 1 135 ? -5.032 4.189 11.730 1.00 85.25 135 LEU A N 1
ATOM 1080 C CA . LEU A 1 135 ? -5.136 4.221 13.189 1.00 85.25 135 LEU A CA 1
ATOM 1081 C C . LEU A 1 135 ? -4.672 5.570 13.756 1.00 85.25 135 LEU A C 1
ATOM 1083 O O . LEU A 1 135 ? -5.385 6.165 14.559 1.00 85.25 135 LEU A O 1
ATOM 1087 N N . VAL A 1 136 ? -3.543 6.113 13.287 1.00 84.38 136 VAL A N 1
ATOM 1088 C CA . VAL A 1 136 ? -3.095 7.456 13.702 1.00 84.38 136 VAL A CA 1
ATOM 1089 C C . VAL A 1 136 ? -4.117 8.529 13.331 1.00 84.38 136 VAL A C 1
ATOM 1091 O O . VAL A 1 136 ? -4.435 9.373 14.165 1.00 84.38 136 VAL A O 1
ATOM 1094 N N . SER A 1 137 ? -4.706 8.475 12.131 1.00 84.88 137 SER A N 1
ATOM 1095 C CA . SER A 1 137 ? -5.758 9.430 11.754 1.00 84.88 137 SER A CA 1
ATOM 1096 C C . SER A 1 137 ? -6.998 9.334 12.653 1.00 84.88 137 SER A C 1
ATOM 1098 O O . SER A 1 137 ? -7.682 10.343 12.828 1.00 84.88 137 SER A O 1
ATOM 1100 N N . MET A 1 138 ? -7.316 8.158 13.203 1.00 84.31 138 MET A N 1
ATOM 1101 C CA . MET A 1 138 ? -8.418 7.977 14.157 1.00 84.31 138 MET A CA 1
ATOM 1102 C C . MET A 1 138 ? -8.055 8.492 15.557 1.00 84.31 138 MET A C 1
ATOM 1104 O O . MET A 1 138 ? -8.888 9.127 16.205 1.00 84.31 138 MET A O 1
ATOM 1108 N N . LEU A 1 139 ? -6.811 8.271 15.998 1.00 83.38 139 LEU A N 1
ATOM 1109 C CA . LEU A 1 139 ? -6.279 8.776 17.269 1.00 83.38 139 LEU A CA 1
ATOM 1110 C C . LEU A 1 139 ? -6.237 10.304 17.302 1.00 83.38 139 LEU A C 1
ATOM 1112 O O . LEU A 1 139 ? -6.718 10.910 18.251 1.00 83.38 139 LEU A O 1
ATOM 1116 N N . VAL A 1 140 ? -5.745 10.932 16.231 1.00 82.38 140 VAL A N 1
ATOM 1117 C CA . VAL A 1 140 ? -5.678 12.397 16.103 1.00 82.38 140 VAL A CA 1
ATOM 1118 C C . VAL A 1 140 ? -7.065 13.045 16.191 1.00 82.38 140 VAL A C 1
ATOM 1120 O O . VAL A 1 140 ? -7.189 14.171 16.663 1.00 82.38 140 VAL A O 1
ATOM 1123 N N . LYS A 1 141 ? -8.111 12.336 15.754 1.00 82.56 141 LYS A N 1
ATOM 1124 C CA . LYS A 1 141 ? -9.509 12.780 15.848 1.00 82.56 141 LYS A CA 1
ATOM 1125 C C . LYS A 1 141 ? -10.164 12.490 17.202 1.00 82.56 141 LYS A C 1
ATOM 1127 O O . LYS A 1 141 ? -11.309 12.887 17.406 1.00 82.56 141 LYS A O 1
ATOM 1132 N N . GLY A 1 142 ? -9.484 11.777 18.099 1.00 80.31 142 GLY A N 1
ATOM 1133 C CA . GLY A 1 142 ? -10.015 11.402 19.408 1.00 80.31 142 GLY A CA 1
ATOM 1134 C C . GLY A 1 142 ? -11.176 10.406 19.349 1.00 80.31 142 GLY A C 1
ATOM 1135 O O . GLY A 1 142 ? -11.964 10.347 20.286 1.00 80.31 142 GLY A O 1
ATOM 1136 N N . LEU A 1 143 ? -11.317 9.619 18.273 1.00 82.69 143 LEU A N 1
ATOM 1137 C CA . LEU A 1 143 ? -12.446 8.685 18.135 1.00 82.69 143 LEU A CA 1
ATOM 1138 C C . LEU A 1 143 ? -12.442 7.598 19.213 1.00 82.69 143 LEU A C 1
ATOM 1140 O O . LEU A 1 143 ? -13.485 7.272 19.767 1.00 82.69 143 LEU A O 1
ATOM 1144 N N . PHE A 1 144 ? -11.261 7.079 19.550 1.00 80.88 144 PHE A N 1
ATOM 1145 C CA . PHE A 1 144 ? -11.116 6.114 20.639 1.00 80.88 144 PHE A CA 1
ATOM 1146 C C . PHE A 1 144 ? -11.452 6.728 22.000 1.00 80.88 144 PHE A C 1
ATOM 1148 O O . PHE A 1 144 ? -12.036 6.052 22.833 1.00 80.88 144 PHE A O 1
ATOM 1155 N N . HIS A 1 145 ? -11.168 8.018 22.206 1.00 79.94 145 HIS A N 1
ATOM 1156 C CA . HIS A 1 145 ? -11.544 8.709 23.439 1.00 79.94 145 HIS A CA 1
ATOM 1157 C C . HIS A 1 145 ? -13.067 8.868 23.571 1.00 79.94 145 HIS A C 1
ATOM 1159 O O . HIS A 1 145 ? -13.601 8.737 24.666 1.00 79.94 145 HIS A O 1
ATOM 1165 N N . LYS A 1 146 ? -13.774 9.083 22.452 1.00 80.62 146 LYS A N 1
ATOM 1166 C CA . LYS A 1 146 ? -15.245 9.136 22.422 1.00 80.62 146 LYS A CA 1
ATOM 1167 C C . LYS A 1 146 ? -15.904 7.775 22.649 1.00 80.62 146 LYS A C 1
ATOM 1169 O O . LYS A 1 146 ? -16.976 7.728 23.235 1.00 80.62 146 LYS A O 1
ATOM 1174 N N . LEU A 1 147 ? -15.294 6.690 22.165 1.00 77.62 147 LEU A N 1
ATOM 1175 C CA . LEU A 1 147 ? -15.815 5.335 22.376 1.00 77.62 147 LEU A CA 1
ATOM 1176 C C . LEU A 1 147 ? -15.550 4.825 23.794 1.00 77.62 147 LEU A C 1
ATOM 1178 O O . LEU A 1 147 ? -16.432 4.242 24.415 1.00 77.62 147 LEU A O 1
ATOM 1182 N N . CYS A 1 148 ? -14.334 5.025 24.299 1.00 75.00 148 CYS A N 1
ATOM 1183 C CA . CYS A 1 148 ? -13.894 4.480 25.577 1.00 75.00 148 CYS A CA 1
ATOM 1184 C C . CYS A 1 148 ? -14.255 5.422 26.734 1.00 75.00 148 CYS A C 1
ATOM 1186 O O . CYS A 1 148 ? -13.370 5.913 27.437 1.00 75.00 148 CYS A O 1
ATOM 1188 N N . VAL A 1 149 ? -15.551 5.671 26.942 1.00 74.00 149 VAL A N 1
ATOM 1189 C CA . VAL A 1 149 ? -16.035 6.368 28.142 1.00 74.00 149 VAL A CA 1
ATOM 1190 C C . VAL A 1 149 ? -16.150 5.343 29.277 1.00 74.00 149 VAL A C 1
ATOM 1192 O O . VAL A 1 149 ? -16.922 4.391 29.147 1.00 74.00 149 VAL A O 1
ATOM 1195 N N . PRO A 1 150 ? -15.375 5.479 30.368 1.00 69.94 150 PRO A N 1
ATOM 1196 C CA . PRO A 1 150 ? -15.414 4.521 31.463 1.00 69.94 150 PRO A CA 1
ATOM 1197 C C . PRO A 1 150 ? -16.732 4.646 32.230 1.00 69.94 150 PRO A C 1
ATOM 1199 O O . PRO A 1 150 ? -17.155 5.749 32.578 1.00 69.94 150 PRO A O 1
ATOM 1202 N N . VAL A 1 151 ? -17.342 3.509 32.550 1.00 66.94 151 VAL A N 1
ATOM 1203 C CA . VAL A 1 151 ? -18.458 3.429 33.491 1.00 66.94 151 VAL A CA 1
ATOM 1204 C C . VAL A 1 151 ? -17.869 3.097 34.860 1.00 66.94 151 VAL A C 1
ATOM 1206 O O . VAL A 1 151 ? -17.088 2.157 35.013 1.00 66.94 151 VAL A O 1
ATOM 1209 N N . ILE A 1 152 ? -18.185 3.908 35.866 1.00 59.94 152 ILE A N 1
ATOM 1210 C CA . ILE A 1 152 ? -17.744 3.648 37.237 1.00 59.94 152 ILE A CA 1
ATOM 1211 C C . ILE A 1 152 ? -18.802 2.758 37.879 1.00 59.94 152 ILE A C 1
ATOM 1213 O O . ILE A 1 152 ? -19.901 3.222 38.174 1.00 59.94 152 ILE A O 1
ATOM 1217 N N . VAL A 1 153 ? -18.459 1.490 38.084 1.00 57.28 153 VAL A N 1
ATOM 1218 C CA . VAL A 1 153 ? -19.265 0.538 38.854 1.00 57.28 153 VAL A CA 1
ATOM 1219 C C . VAL A 1 153 ? -18.415 0.129 40.053 1.00 57.28 153 VAL A C 1
ATOM 1221 O O . VAL A 1 153 ? -17.260 -0.262 39.887 1.00 57.28 153 VAL A O 1
ATOM 1224 N N . ASP A 1 154 ? -18.937 0.321 41.264 1.00 53.91 154 ASP A N 1
ATOM 1225 C CA . ASP A 1 154 ? -18.269 -0.029 42.529 1.00 53.91 154 ASP A CA 1
ATOM 1226 C C . ASP A 1 154 ? -16.837 0.526 42.683 1.00 53.91 154 ASP A C 1
ATOM 1228 O O . ASP A 1 154 ? -15.916 -0.152 43.139 1.00 53.91 154 ASP A O 1
ATOM 1232 N N . GLY A 1 155 ? -16.611 1.772 42.249 1.00 59.72 155 GLY A N 1
ATOM 1233 C CA . GLY A 1 155 ? -15.310 2.449 42.356 1.00 59.72 155 GLY A CA 1
ATOM 1234 C C . GLY A 1 155 ? -14.236 1.962 41.371 1.00 59.72 155 GLY A C 1
ATOM 1235 O O . GLY A 1 155 ? -13.153 2.546 41.321 1.00 59.72 155 GLY A O 1
ATOM 1236 N N . LYS A 1 156 ? -14.528 0.949 40.543 1.00 58.31 156 LYS A N 1
ATOM 1237 C CA . LYS A 1 156 ? -13.653 0.482 39.459 1.00 58.31 156 LYS A CA 1
ATOM 1238 C C . LYS A 1 156 ? -14.110 1.064 38.122 1.00 58.31 156 LYS A C 1
ATOM 1240 O O . LYS A 1 156 ? -15.290 1.034 37.776 1.00 58.31 156 LYS A O 1
ATOM 1245 N N . LYS A 1 157 ? -13.158 1.594 37.347 1.00 62.59 157 LYS A N 1
ATOM 1246 C CA . LYS A 1 157 ? -13.399 2.018 35.962 1.00 62.59 157 LYS A CA 1
ATOM 1247 C C . LYS A 1 157 ? -13.545 0.760 35.111 1.00 62.59 157 LYS A C 1
ATOM 1249 O O . LYS A 1 157 ? -12.562 0.075 34.857 1.00 62.59 157 LYS A O 1
ATOM 1254 N N . THR A 1 158 ? -14.769 0.445 34.711 1.00 62.41 158 THR A N 1
ATOM 1255 C CA . THR A 1 158 ? -15.073 -0.701 33.851 1.00 62.41 158 THR A CA 1
ATOM 1256 C C . THR A 1 158 ? -15.667 -0.210 32.535 1.00 62.41 158 THR A C 1
ATOM 1258 O O . THR A 1 158 ? -16.254 0.871 32.458 1.00 62.41 158 THR A O 1
ATOM 1261 N N . PHE A 1 159 ? -15.454 -0.966 31.463 1.00 68.75 159 PHE A N 1
ATOM 1262 C CA . PHE A 1 159 ? -16.030 -0.667 30.153 1.00 68.75 159 PHE A CA 1
ATOM 1263 C C . PHE A 1 159 ? -17.249 -1.548 29.935 1.00 68.75 159 PHE A C 1
ATOM 1265 O O . PHE A 1 159 ? -17.230 -2.719 30.306 1.00 68.75 159 PHE A O 1
ATOM 1272 N N . SER A 1 160 ? -18.292 -0.985 29.321 1.00 75.06 160 SER A N 1
ATOM 1273 C CA . SER A 1 160 ? -19.440 -1.781 28.886 1.00 75.06 160 SER A CA 1
ATOM 1274 C C . SER A 1 160 ? -18.990 -2.839 27.872 1.00 75.06 160 SER A C 1
ATOM 1276 O O . SER A 1 160 ? -18.134 -2.569 27.021 1.00 75.06 160 SER A O 1
ATOM 1278 N N . GLU A 1 161 ? -19.589 -4.026 27.941 1.00 74.38 161 GLU A N 1
ATOM 1279 C CA . GLU A 1 161 ? -19.341 -5.133 27.012 1.00 74.38 161 GLU A CA 1
ATOM 1280 C C . GLU A 1 161 ? -19.575 -4.705 25.552 1.00 74.38 161 GLU A C 1
ATOM 1282 O O . GLU A 1 161 ? -18.778 -5.033 24.675 1.00 74.38 161 GLU A O 1
ATOM 1287 N N . ASP A 1 162 ? -20.570 -3.847 25.302 1.00 76.94 162 ASP A N 1
ATOM 1288 C CA . ASP A 1 162 ? -20.861 -3.289 23.974 1.00 76.94 162 ASP A CA 1
ATOM 1289 C C . ASP A 1 162 ? -19.711 -2.429 23.421 1.00 76.94 162 ASP A C 1
ATOM 1291 O O . ASP A 1 162 ? -19.428 -2.426 22.215 1.00 76.94 162 ASP A O 1
ATOM 1295 N N . VAL A 1 163 ? -19.018 -1.692 24.298 1.00 79.06 163 VAL A N 1
ATOM 1296 C CA . VAL A 1 163 ? -17.871 -0.848 23.925 1.00 79.06 163 VAL A CA 1
ATOM 1297 C C . VAL A 1 163 ? -16.677 -1.728 23.576 1.00 79.06 163 VAL A C 1
ATOM 1299 O O . VAL A 1 163 ? -16.014 -1.485 22.564 1.00 79.06 163 VAL A O 1
ATOM 1302 N N . MET A 1 164 ? -16.435 -2.778 24.363 1.00 77.06 164 MET A N 1
ATOM 1303 C CA . MET A 1 164 ? -15.387 -3.760 24.087 1.00 77.06 164 MET A CA 1
ATOM 1304 C C . MET A 1 164 ? -15.665 -4.520 22.788 1.00 77.06 164 MET A C 1
ATOM 1306 O O . MET A 1 164 ? -14.772 -4.637 21.948 1.00 77.06 164 MET A O 1
ATOM 1310 N N . GLU A 1 165 ? -16.911 -4.938 22.554 1.00 79.81 165 GLU A N 1
ATOM 1311 C CA . GLU A 1 165 ? -17.309 -5.578 21.302 1.00 79.81 165 GLU A CA 1
ATOM 1312 C C . GLU A 1 165 ? -17.051 -4.648 20.106 1.00 79.81 165 GLU A C 1
ATOM 1314 O O . GLU A 1 165 ? -16.454 -5.040 19.098 1.00 79.81 165 GLU A O 1
ATOM 1319 N N . THR A 1 166 ? -17.445 -3.379 20.226 1.00 81.56 166 THR A N 1
ATOM 1320 C CA . THR A 1 166 ? -17.229 -2.372 19.181 1.00 81.56 166 THR A CA 1
ATOM 1321 C C . THR A 1 166 ? -15.737 -2.132 18.927 1.00 81.56 166 THR A C 1
ATOM 1323 O O . THR A 1 166 ? -15.317 -2.005 17.773 1.00 81.56 166 THR A O 1
ATOM 1326 N N . LEU A 1 167 ? -14.911 -2.129 19.975 1.00 80.75 167 LEU A N 1
ATOM 1327 C CA . LEU A 1 167 ? -13.459 -1.999 19.870 1.00 80.75 167 LEU A CA 1
ATOM 1328 C C . LEU A 1 167 ? -12.832 -3.197 19.138 1.00 80.75 167 LEU A C 1
ATOM 1330 O O . LEU A 1 167 ? -12.009 -2.998 18.239 1.00 80.75 167 LEU A O 1
ATOM 1334 N N . VAL A 1 168 ? -13.269 -4.423 19.446 1.00 80.56 168 VAL A N 1
ATOM 1335 C CA . VAL A 1 168 ? -12.869 -5.643 18.722 1.00 80.56 168 VAL A CA 1
ATOM 1336 C C . VAL A 1 168 ? -13.245 -5.536 17.249 1.00 80.56 168 VAL A C 1
ATOM 1338 O O . VAL A 1 168 ? -12.416 -5.823 16.385 1.00 80.56 168 VAL A O 1
ATOM 1341 N N . VAL A 1 169 ? -14.447 -5.045 16.933 1.00 82.94 169 VAL A N 1
ATOM 1342 C CA . VAL A 1 169 ? -14.868 -4.818 15.544 1.00 82.94 169 VAL A CA 1
ATOM 1343 C C . VAL A 1 169 ? -13.949 -3.813 14.847 1.00 82.94 169 VAL A C 1
ATOM 1345 O O . VAL A 1 169 ? -13.500 -4.079 13.729 1.00 82.94 169 VAL A O 1
ATOM 1348 N N . VAL A 1 170 ? -13.631 -2.675 15.470 1.00 83.88 170 VAL A N 1
ATOM 1349 C CA . VAL A 1 170 ? -12.735 -1.662 14.881 1.00 83.88 170 VAL A CA 1
ATOM 1350 C C . VAL A 1 170 ? -11.337 -2.238 14.636 1.00 83.88 170 VAL A C 1
ATOM 1352 O O . VAL A 1 170 ? -10.793 -2.093 13.539 1.00 83.88 170 VAL A O 1
ATOM 1355 N N . LEU A 1 171 ? -10.765 -2.943 15.612 1.00 81.44 171 LEU A N 1
ATOM 1356 C CA . LEU A 1 171 ? -9.436 -3.546 15.489 1.00 81.44 171 LEU A CA 1
ATOM 1357 C C . LEU A 1 171 ? -9.407 -4.693 14.470 1.00 81.44 171 LEU A C 1
ATOM 1359 O O . LEU A 1 171 ? -8.448 -4.796 13.703 1.00 81.44 171 LEU A O 1
ATOM 1363 N N . ALA A 1 172 ? -10.474 -5.486 14.367 1.00 82.25 172 ALA A N 1
ATOM 1364 C CA . ALA A 1 172 ? -10.625 -6.506 13.331 1.00 82.25 172 ALA A CA 1
ATOM 1365 C C . ALA A 1 172 ? -10.664 -5.887 11.922 1.00 82.25 172 ALA A C 1
ATOM 1367 O O . ALA A 1 172 ? -10.036 -6.407 10.999 1.00 82.25 172 ALA A O 1
ATOM 1368 N N . HIS A 1 173 ? -11.312 -4.729 11.748 1.00 81.88 173 HIS A N 1
ATOM 1369 C CA . HIS A 1 173 ? -11.284 -4.004 10.473 1.00 81.88 173 HIS A CA 1
ATOM 1370 C C . HIS A 1 173 ? -9.922 -3.401 10.142 1.00 81.88 173 HIS A C 1
ATOM 1372 O O . HIS A 1 173 ? -9.623 -3.218 8.962 1.00 81.88 173 HIS A O 1
ATOM 1378 N N . LEU A 1 174 ? -9.109 -3.047 11.137 1.00 79.75 174 LEU A N 1
ATOM 1379 C CA . LEU A 1 174 ? -7.789 -2.461 10.915 1.00 79.75 174 LEU A CA 1
ATOM 1380 C C . LEU A 1 174 ? -6.735 -3.547 10.681 1.00 79.75 174 LEU A C 1
ATOM 1382 O O . LEU A 1 174 ? -6.090 -3.555 9.632 1.00 79.75 174 LEU A O 1
ATOM 1386 N N . PHE A 1 175 ? -6.585 -4.478 11.617 1.00 79.12 175 PHE A N 1
ATOM 1387 C CA . PHE A 1 175 ? -5.482 -5.440 11.656 1.00 79.12 175 PHE A CA 1
ATOM 1388 C C . PHE A 1 175 ? -5.904 -6.860 11.265 1.00 79.12 175 PHE A C 1
ATOM 1390 O O . PHE A 1 175 ? -5.146 -7.563 10.600 1.00 79.12 175 PHE A O 1
ATOM 1397 N N . GLY A 1 176 ? -7.132 -7.262 11.597 1.00 70.69 176 GLY A N 1
ATOM 1398 C CA . GLY A 1 176 ? -7.656 -8.615 11.382 1.00 70.69 176 GLY A CA 1
ATOM 1399 C C . GLY A 1 176 ? -8.322 -8.855 10.024 1.00 70.69 176 GLY A C 1
ATOM 1400 O O . GLY A 1 176 ? -9.301 -9.592 9.928 1.00 70.69 176 GLY A O 1
ATOM 1401 N N . LYS A 1 177 ? -7.849 -8.223 8.945 1.00 73.62 177 LYS A N 1
ATOM 1402 C CA . LYS A 1 177 ? -8.519 -8.319 7.639 1.00 73.62 177 LYS A CA 1
ATOM 1403 C C . LYS A 1 177 ? -8.308 -9.687 6.992 1.00 73.62 177 LYS A C 1
ATOM 1405 O O . LYS A 1 177 ? -7.304 -9.910 6.318 1.00 73.62 177 LYS A O 1
ATOM 1410 N N . ARG A 1 178 ? -9.301 -10.569 7.095 1.00 77.19 178 ARG A N 1
ATOM 1411 C CA . ARG A 1 178 ? -9.398 -11.783 6.270 1.00 77.19 178 ARG A CA 1
ATOM 1412 C C . ARG A 1 178 ? -10.644 -11.725 5.409 1.00 77.19 178 ARG A C 1
ATOM 1414 O O . ARG A 1 178 ? -11.742 -11.527 5.918 1.00 77.19 178 ARG A O 1
ATOM 1421 N N . TYR A 1 179 ? -10.461 -11.863 4.101 1.00 78.44 179 TYR A N 1
ATOM 1422 C CA . TYR A 1 179 ? -11.564 -11.806 3.150 1.00 78.44 179 TYR A CA 1
ATOM 1423 C C . TYR A 1 179 ? -12.120 -13.200 2.906 1.00 78.44 179 TYR A C 1
ATOM 1425 O O . TYR A 1 179 ? -11.376 -14.117 2.570 1.00 78.44 179 TYR A O 1
ATOM 1433 N N . LEU A 1 180 ? -13.435 -13.326 3.022 1.00 77.56 180 LEU A N 1
ATOM 1434 C CA . LEU A 1 180 ? -14.175 -14.500 2.596 1.00 77.56 180 LEU A CA 1
ATOM 1435 C C . LEU A 1 180 ? -14.569 -14.348 1.123 1.00 77.56 180 LEU A C 1
ATOM 1437 O O . LEU A 1 180 ? -14.922 -13.238 0.692 1.00 77.56 180 LEU A O 1
ATOM 1441 N N . PRO A 1 181 ? -14.529 -15.441 0.341 1.00 75.19 181 PRO A N 1
ATOM 1442 C CA . PRO A 1 181 ? -14.929 -15.401 -1.055 1.00 75.19 181 PRO A CA 1
ATOM 1443 C C . PRO A 1 181 ? -16.418 -15.020 -1.179 1.00 75.19 181 PRO A C 1
ATOM 1445 O O . PRO A 1 181 ? -17.214 -15.351 -0.296 1.00 75.19 181 PRO A O 1
ATOM 1448 N N . PRO A 1 182 ? -16.846 -14.364 -2.275 1.00 73.19 182 PRO A N 1
ATOM 1449 C CA . PRO A 1 182 ? -18.239 -13.931 -2.446 1.00 73.19 182 PRO A CA 1
ATOM 1450 C C . PRO A 1 182 ? -19.267 -15.071 -2.346 1.00 73.19 182 PRO A C 1
ATOM 1452 O O . PRO A 1 182 ? -20.405 -14.849 -1.930 1.00 73.19 182 PRO A O 1
ATOM 1455 N N . CYS A 1 183 ? -18.863 -16.303 -2.679 1.00 70.44 183 CYS A N 1
ATOM 1456 C CA . CYS A 1 183 ? -19.694 -17.502 -2.569 1.00 70.44 183 CYS A CA 1
ATOM 1457 C C . CYS A 1 183 ? -20.038 -17.889 -1.120 1.00 70.44 183 CYS A C 1
ATOM 1459 O O . CYS A 1 183 ? -21.052 -18.554 -0.918 1.00 70.44 183 CYS A O 1
ATOM 1461 N N . ALA A 1 184 ? -19.285 -17.420 -0.115 1.00 68.38 184 ALA A N 1
ATOM 1462 C CA . ALA A 1 184 ? -19.517 -17.729 1.300 1.00 68.38 184 ALA A CA 1
ATOM 1463 C C . ALA A 1 184 ? -20.927 -17.331 1.773 1.00 68.38 184 ALA A C 1
ATOM 1465 O O . ALA A 1 184 ? -21.508 -17.981 2.638 1.00 68.38 184 ALA A O 1
ATOM 1466 N N . LYS A 1 185 ? -21.546 -16.316 1.150 1.00 66.25 185 LYS A N 1
ATOM 1467 C CA . LYS A 1 185 ? -22.940 -15.936 1.431 1.00 66.25 185 LYS A CA 1
ATOM 1468 C C . LYS A 1 185 ? -23.948 -17.056 1.177 1.00 66.25 185 LYS A C 1
ATOM 1470 O O . LYS A 1 185 ? -24.966 -17.100 1.863 1.00 66.25 185 LYS A O 1
ATOM 1475 N N . LYS A 1 186 ? -23.687 -17.943 0.212 1.00 64.19 186 LYS A N 1
ATOM 1476 C CA . LYS A 1 186 ? -24.574 -19.077 -0.090 1.00 64.19 186 LYS A CA 1
ATOM 1477 C C . LYS A 1 186 ? -24.587 -20.100 1.049 1.00 64.19 186 LYS A C 1
ATOM 1479 O O . LYS A 1 186 ? -25.613 -20.724 1.286 1.00 64.19 186 LYS A O 1
ATOM 1484 N N . PHE A 1 187 ? -23.491 -20.191 1.800 1.00 62.34 187 PHE A N 1
ATOM 1485 C CA . PHE A 1 187 ? -23.328 -21.099 2.936 1.00 62.34 187 PHE A CA 1
ATOM 1486 C C . PHE A 1 187 ? -23.817 -20.510 4.265 1.00 62.34 187 PHE A C 1
ATOM 1488 O O . PHE A 1 187 ? -23.786 -21.193 5.280 1.00 62.34 187 PHE A O 1
ATOM 1495 N N . LYS A 1 188 ? -24.346 -19.275 4.271 1.00 60.59 188 LYS A N 1
ATOM 1496 C CA . LYS A 1 188 ? -24.798 -18.583 5.491 1.00 60.59 188 LYS A CA 1
ATOM 1497 C C . LYS A 1 188 ? -25.840 -19.368 6.307 1.00 60.59 188 LYS A C 1
ATOM 1499 O O . LYS A 1 188 ? -25.939 -19.149 7.503 1.00 60.59 188 LYS A O 1
ATOM 1504 N N . LYS A 1 189 ? -26.604 -20.265 5.672 1.00 56.00 189 LYS A N 1
ATOM 1505 C CA . LYS A 1 189 ? -27.606 -21.117 6.339 1.00 56.00 189 LYS A CA 1
ATOM 1506 C C . LYS A 1 189 ? -27.010 -22.299 7.121 1.00 56.00 189 LYS A C 1
ATOM 1508 O O . LYS A 1 189 ? -27.750 -22.931 7.859 1.00 56.00 189 LYS A O 1
ATOM 1513 N N . VAL A 1 190 ? -25.726 -22.614 6.935 1.00 57.66 190 VAL A N 1
ATOM 1514 C CA . VAL A 1 190 ? -25.069 -23.792 7.534 1.00 57.66 190 VAL A CA 1
ATOM 1515 C C . VAL A 1 190 ? -24.385 -23.455 8.865 1.00 57.66 190 VAL A C 1
ATOM 1517 O O . VAL A 1 190 ? -24.196 -24.340 9.689 1.00 57.66 190 VAL A O 1
ATOM 1520 N N . PHE A 1 191 ? -24.056 -22.184 9.108 1.00 58.78 191 PHE A N 1
ATOM 1521 C CA . PHE A 1 191 ? -23.400 -21.749 10.343 1.00 58.78 191 PHE A CA 1
ATOM 1522 C C . PHE A 1 191 ? -24.446 -21.568 11.449 1.00 58.78 191 PHE A C 1
ATOM 1524 O O . PHE A 1 191 ? -25.298 -20.683 11.359 1.00 58.78 191 PHE A O 1
ATOM 1531 N N . SER A 1 192 ? -24.418 -22.433 12.461 1.00 52.94 192 SER A N 1
ATOM 1532 C CA . SER A 1 192 ? -25.451 -22.516 13.502 1.00 52.94 192 SER A CA 1
ATOM 1533 C C . SER A 1 192 ? -25.209 -21.575 14.684 1.00 52.94 192 SER A C 1
ATOM 1535 O O . SER A 1 192 ? -26.181 -21.127 15.290 1.00 52.94 192 SER A O 1
ATOM 1537 N N . HIS A 1 193 ? -23.951 -21.226 14.990 1.00 55.91 193 HIS A N 1
ATOM 1538 C CA . HIS A 1 193 ? -23.625 -20.410 16.171 1.00 55.91 193 HIS A CA 1
ATOM 1539 C C . HIS A 1 193 ? -22.570 -19.315 15.949 1.00 55.91 193 HIS A C 1
ATOM 1541 O O . HIS A 1 193 ? -22.582 -18.333 16.685 1.00 55.91 193 HIS A O 1
ATOM 1547 N N . SER A 1 194 ? -21.714 -19.423 14.929 1.00 60.38 194 SER A N 1
ATOM 1548 C CA . SER A 1 194 ? -20.621 -18.469 14.711 1.00 60.38 194 SER A CA 1
ATOM 1549 C C . SER A 1 194 ? -21.026 -17.203 13.947 1.00 60.38 194 SER A C 1
ATOM 1551 O O . SER A 1 194 ? -21.679 -17.244 12.897 1.00 60.38 194 SER A O 1
ATOM 1553 N N . MET A 1 195 ? -20.552 -16.044 14.415 1.00 64.38 195 MET A N 1
ATOM 1554 C CA . MET A 1 195 ? -20.615 -14.789 13.663 1.00 64.38 195 MET A CA 1
ATOM 1555 C C . MET A 1 195 ? -19.549 -14.791 12.561 1.00 64.38 195 MET A C 1
ATOM 1557 O O . MET A 1 195 ? -18.492 -14.193 12.699 1.00 64.38 195 MET A O 1
ATOM 1561 N N . VAL A 1 196 ? -19.833 -15.427 11.422 1.00 69.81 196 VAL A N 1
ATOM 1562 C CA . VAL A 1 196 ? -18.839 -15.566 10.337 1.00 69.81 196 VAL A CA 1
ATOM 1563 C C . VAL A 1 196 ? -18.534 -14.252 9.608 1.00 69.81 196 VAL A C 1
ATOM 1565 O O . VAL A 1 196 ? -17.427 -14.019 9.117 1.00 69.81 196 VAL A O 1
ATOM 1568 N N . PHE A 1 197 ? -19.511 -13.347 9.551 1.00 79.50 197 PHE A N 1
ATOM 1569 C CA . PHE A 1 197 ? -19.384 -12.071 8.849 1.00 79.50 197 PHE A CA 1
ATOM 1570 C C . PHE A 1 197 ? -19.159 -10.924 9.828 1.00 79.50 197 PHE A C 1
ATOM 1572 O O . PHE A 1 197 ? -19.989 -10.673 10.702 1.00 79.50 197 PHE A O 1
ATOM 1579 N N . LEU A 1 198 ? -18.062 -10.190 9.638 1.00 78.81 198 LEU A N 1
ATOM 1580 C CA . LEU A 1 198 ? -17.740 -9.029 10.458 1.00 78.81 198 LEU A CA 1
ATOM 1581 C C . LEU A 1 198 ? -18.818 -7.950 10.305 1.00 78.81 198 LEU A C 1
ATOM 1583 O O . LEU A 1 198 ? -19.253 -7.642 9.188 1.00 78.81 198 LEU A O 1
ATOM 1587 N N . ARG A 1 199 ? -19.244 -7.383 11.443 1.00 79.56 199 ARG A N 1
ATOM 1588 C CA . ARG A 1 199 ? -20.186 -6.254 11.504 1.00 79.56 199 ARG A CA 1
ATOM 1589 C C . ARG A 1 199 ? -19.645 -5.065 10.710 1.00 79.56 199 ARG A C 1
ATOM 1591 O O . ARG A 1 199 ? -18.468 -5.018 10.382 1.00 79.56 199 ARG A O 1
ATOM 1598 N N . HIS A 1 200 ? -20.489 -4.097 10.374 1.00 78.69 200 HIS A N 1
ATOM 1599 C CA . HIS A 1 200 ? -19.996 -2.872 9.747 1.00 78.69 200 HIS A CA 1
ATOM 1600 C C . HIS A 1 200 ? -19.226 -2.009 10.748 1.00 78.69 200 HIS A C 1
ATOM 1602 O O . HIS A 1 200 ? -19.517 -2.008 11.941 1.00 78.69 200 HIS A O 1
ATOM 1608 N N . LEU A 1 201 ? -18.225 -1.287 10.242 1.00 79.50 201 LEU A N 1
ATOM 1609 C CA . LEU A 1 201 ? -17.490 -0.301 11.023 1.00 79.50 201 LEU A CA 1
ATOM 1610 C C . LEU A 1 201 ? -18.461 0.805 11.488 1.00 79.50 201 LEU A C 1
ATOM 1612 O O . LEU A 1 201 ? -19.279 1.229 10.663 1.00 79.50 201 LEU A O 1
ATOM 1616 N N . PRO A 1 202 ? -18.363 1.295 12.740 1.00 84.88 202 PRO A N 1
ATOM 1617 C CA . PRO A 1 202 ? -19.192 2.400 13.214 1.00 84.88 202 PRO A CA 1
ATOM 1618 C C . PRO A 1 202 ? -19.109 3.611 12.280 1.00 84.88 202 PRO A C 1
ATOM 1620 O O . PRO A 1 202 ? -18.052 3.876 11.695 1.00 84.88 202 PRO A O 1
ATOM 1623 N N . GLU A 1 203 ? -20.212 4.347 12.136 1.00 84.88 203 GLU A N 1
ATOM 1624 C CA . GLU A 1 203 ? -20.338 5.408 11.128 1.00 84.88 203 GLU A CA 1
ATOM 1625 C C . GLU A 1 203 ? -19.255 6.484 11.267 1.00 84.88 203 GLU A C 1
ATOM 1627 O O . GLU A 1 203 ? -18.640 6.861 10.267 1.00 84.88 203 GLU A O 1
ATOM 1632 N N . ASP A 1 204 ? -18.919 6.872 12.499 1.00 85.81 204 ASP A N 1
ATOM 1633 C CA . ASP A 1 204 ? -17.854 7.834 12.805 1.00 85.81 204 ASP A CA 1
ATOM 1634 C C . ASP A 1 204 ? -16.479 7.374 12.302 1.00 85.81 204 ASP A C 1
ATOM 1636 O O . ASP A 1 204 ? -15.713 8.135 11.699 1.00 85.81 204 ASP A O 1
ATOM 1640 N N . PHE A 1 205 ? -16.167 6.093 12.502 1.00 86.12 205 PHE A N 1
ATOM 1641 C CA . PHE A 1 205 ? -14.911 5.490 12.063 1.00 86.12 205 PHE A CA 1
ATOM 1642 C C . PHE A 1 205 ? -14.886 5.338 10.543 1.00 86.12 205 PHE A C 1
ATOM 1644 O O . PHE A 1 205 ? -13.868 5.613 9.902 1.00 86.12 205 PHE A O 1
ATOM 1651 N N . ALA A 1 206 ? -16.012 4.958 9.937 1.00 86.81 206 ALA A N 1
ATOM 1652 C CA . ALA A 1 206 ? -16.143 4.875 8.489 1.00 86.81 206 ALA A CA 1
ATOM 1653 C C . ALA A 1 206 ? -15.996 6.253 7.825 1.00 86.81 206 ALA A C 1
ATOM 1655 O O . ALA A 1 206 ? -15.320 6.368 6.798 1.00 86.81 206 ALA A O 1
ATOM 1656 N N . ALA A 1 207 ? -16.577 7.300 8.413 1.00 88.12 207 ALA A N 1
ATOM 1657 C CA . ALA A 1 207 ? -16.432 8.680 7.963 1.00 88.12 207 ALA A CA 1
ATOM 1658 C C . ALA A 1 207 ? -14.974 9.148 8.066 1.00 88.12 207 ALA A C 1
ATOM 1660 O O . ALA A 1 207 ? -14.422 9.668 7.093 1.00 88.12 207 ALA A O 1
ATOM 1661 N N . ALA A 1 208 ? -14.302 8.873 9.188 1.00 86.62 208 ALA A N 1
ATOM 1662 C CA . ALA A 1 208 ? -12.898 9.229 9.362 1.00 86.62 208 ALA A CA 1
ATOM 1663 C C . ALA A 1 208 ? -11.974 8.544 8.345 1.00 86.62 208 ALA A C 1
ATOM 1665 O O . ALA A 1 208 ? -11.085 9.200 7.800 1.00 86.62 208 ALA A O 1
ATOM 1666 N N . VAL A 1 209 ? -12.218 7.269 8.028 1.00 86.00 209 VAL A N 1
ATOM 1667 C CA . VAL A 1 209 ? -11.473 6.544 6.986 1.00 86.00 209 VAL A CA 1
ATOM 1668 C C . VAL A 1 209 ? -11.740 7.117 5.595 1.00 86.00 209 VAL A C 1
ATOM 1670 O O . VAL A 1 209 ? -10.813 7.243 4.794 1.00 86.00 209 VAL A O 1
ATOM 1673 N N . LYS A 1 210 ? -12.992 7.468 5.275 1.00 86.88 210 LYS A N 1
ATOM 1674 C CA . LYS A 1 210 ? -13.333 8.092 3.986 1.00 86.88 210 LYS A CA 1
ATOM 1675 C C . LYS A 1 210 ? -12.601 9.420 3.806 1.00 86.88 210 LYS A C 1
ATOM 1677 O O . LYS A 1 210 ? -12.033 9.649 2.740 1.00 86.88 210 LYS A O 1
ATOM 1682 N N . GLU A 1 211 ? -12.573 10.249 4.844 1.00 88.12 211 GLU A N 1
ATOM 1683 C CA . GLU A 1 211 ? -11.868 11.530 4.832 1.00 88.12 211 GLU A CA 1
ATOM 1684 C C . GLU A 1 211 ? -10.348 11.346 4.705 1.00 88.12 211 GLU A C 1
ATOM 1686 O O . GLU A 1 211 ? -9.722 11.983 3.860 1.00 88.12 211 GLU A O 1
ATOM 1691 N N . TYR A 1 212 ? -9.766 10.416 5.470 1.00 87.38 212 TYR A N 1
ATOM 1692 C CA . TYR A 1 212 ? -8.357 10.027 5.355 1.00 87.38 212 TYR A CA 1
ATOM 1693 C C . TYR A 1 212 ? -8.005 9.610 3.920 1.00 87.38 212 TYR A C 1
ATOM 1695 O O . TYR A 1 212 ? -7.122 10.192 3.290 1.00 87.38 212 TYR A O 1
ATOM 1703 N N . ASN A 1 213 ? -8.771 8.681 3.342 1.00 86.88 213 ASN A N 1
ATOM 1704 C CA . ASN A 1 213 ? -8.569 8.235 1.966 1.00 86.88 213 ASN A CA 1
ATOM 1705 C C . ASN A 1 213 ? -8.708 9.387 0.954 1.00 86.88 213 ASN A C 1
ATOM 1707 O O . ASN A 1 213 ? -7.976 9.423 -0.033 1.00 86.88 213 ASN A O 1
ATOM 1711 N N . ALA A 1 214 ? -9.623 10.337 1.174 1.00 84.88 214 ALA A N 1
ATOM 1712 C CA . ALA A 1 214 ? -9.784 11.501 0.302 1.00 84.88 214 ALA A CA 1
ATOM 1713 C C . ALA A 1 214 ? -8.544 12.416 0.315 1.00 84.88 214 ALA A C 1
ATOM 1715 O O . ALA A 1 214 ? -8.077 12.825 -0.752 1.00 84.88 214 ALA A O 1
ATOM 1716 N N . ARG A 1 215 ? -7.955 12.679 1.492 1.00 84.50 215 ARG A N 1
ATOM 1717 C CA . ARG A 1 215 ? -6.713 13.470 1.614 1.00 84.50 215 ARG A CA 1
ATOM 1718 C C . ARG A 1 215 ? -5.533 12.814 0.903 1.00 84.50 215 ARG A C 1
ATOM 1720 O O . ARG A 1 215 ? -4.757 13.491 0.219 1.00 84.50 215 ARG A O 1
ATOM 1727 N N . ILE A 1 216 ? -5.424 11.494 1.021 1.00 84.19 216 ILE A N 1
ATOM 1728 C CA . ILE A 1 216 ? -4.352 10.715 0.393 1.00 84.19 216 ILE A CA 1
ATOM 1729 C C . ILE A 1 216 ? -4.497 10.707 -1.113 1.00 84.19 216 ILE A C 1
ATOM 1731 O O . ILE A 1 216 ? -3.526 10.975 -1.810 1.00 84.19 216 ILE A O 1
ATOM 1735 N N . ARG A 1 217 ? -5.712 10.485 -1.621 1.00 81.88 217 ARG A N 1
ATOM 1736 C CA . ARG A 1 217 ? -5.989 10.563 -3.061 1.00 81.88 217 ARG A CA 1
ATOM 1737 C C . ARG A 1 217 ? -5.563 11.898 -3.646 1.00 81.88 217 ARG A C 1
ATOM 1739 O O . ARG A 1 217 ? -4.950 11.916 -4.705 1.00 81.88 217 ARG A O 1
ATOM 1746 N N . LYS A 1 218 ? -5.859 13.002 -2.954 1.00 83.00 218 LYS A N 1
ATOM 1747 C CA . LYS A 1 218 ? -5.455 14.339 -3.398 1.00 83.00 218 LYS A CA 1
ATOM 1748 C C . LYS A 1 218 ? -3.932 14.481 -3.427 1.00 83.00 218 LYS A C 1
ATOM 1750 O O . LYS A 1 218 ? -3.384 14.894 -4.441 1.00 83.00 218 LYS A O 1
ATOM 1755 N N . SER A 1 219 ? -3.255 14.101 -2.342 1.00 83.00 219 SER A N 1
ATOM 1756 C CA . SER A 1 219 ? -1.792 14.213 -2.239 1.00 83.00 219 SER A CA 1
ATOM 1757 C C . SER A 1 219 ? -1.072 13.327 -3.261 1.00 83.00 219 SER A C 1
ATOM 1759 O O . SER A 1 219 ? -0.126 13.773 -3.905 1.00 83.00 219 SER A O 1
ATOM 1761 N N . PHE A 1 220 ? -1.542 12.092 -3.441 1.00 82.44 220 PHE A N 1
ATOM 1762 C CA . PHE A 1 220 ? -0.983 11.152 -4.405 1.00 82.44 220 PHE A CA 1
ATOM 1763 C C . PHE A 1 220 ? -1.283 11.559 -5.851 1.00 82.44 220 PHE A C 1
ATOM 1765 O O . PHE A 1 220 ? -0.412 11.441 -6.703 1.00 82.44 220 PHE A O 1
ATOM 1772 N N . GLY A 1 221 ? -2.467 12.112 -6.131 1.00 80.25 221 GLY A N 1
ATOM 1773 C CA . GLY A 1 221 ? -2.790 12.667 -7.448 1.00 80.25 221 GLY A CA 1
ATOM 1774 C C . GLY A 1 221 ? -1.820 13.780 -7.855 1.00 80.25 221 GLY A C 1
ATOM 1775 O O . GLY A 1 221 ? -1.279 13.754 -8.955 1.00 80.25 221 GLY A O 1
ATOM 1776 N N . SER A 1 222 ? -1.500 14.706 -6.943 1.00 83.06 222 SER A N 1
ATOM 1777 C CA . SER A 1 222 ? -0.472 15.731 -7.192 1.00 83.06 222 SER A CA 1
ATOM 1778 C C . SER A 1 222 ? 0.924 15.141 -7.426 1.00 83.06 222 SER A C 1
ATOM 1780 O O . SER A 1 222 ? 1.686 15.658 -8.244 1.00 83.06 222 SER A O 1
ATOM 1782 N N . PHE A 1 223 ? 1.267 14.053 -6.731 1.00 83.44 223 PHE A N 1
ATOM 1783 C CA . PHE A 1 223 ? 2.508 13.318 -6.973 1.00 83.44 223 PHE A CA 1
ATOM 1784 C C . PHE A 1 223 ? 2.535 12.693 -8.375 1.00 83.44 223 PHE A C 1
ATOM 1786 O O . PHE A 1 223 ? 3.508 12.903 -9.097 1.00 83.44 223 PHE A O 1
ATOM 1793 N N . LEU A 1 224 ? 1.465 12.010 -8.797 1.00 80.75 224 LEU A N 1
ATOM 1794 C CA . LEU A 1 224 ? 1.365 11.422 -10.139 1.00 80.75 224 LEU A CA 1
ATOM 1795 C C . LEU A 1 224 ? 1.513 12.477 -11.242 1.00 80.75 224 LEU A C 1
ATOM 1797 O O . LEU A 1 224 ? 2.288 12.268 -12.168 1.00 80.75 224 LEU A O 1
ATOM 1801 N N . LEU A 1 225 ? 0.865 13.637 -11.097 1.00 82.31 225 LEU A N 1
ATOM 1802 C CA . LEU A 1 225 ? 0.995 14.771 -12.028 1.00 82.31 225 LEU A CA 1
ATOM 1803 C C . LEU A 1 225 ? 2.412 15.366 -12.082 1.00 82.31 225 LEU A C 1
ATOM 1805 O O . LEU A 1 225 ? 2.816 15.967 -13.072 1.00 82.31 225 LEU A O 1
ATOM 1809 N N . THR A 1 226 ? 3.176 15.246 -10.998 1.00 82.25 226 THR A N 1
ATOM 1810 C CA . THR A 1 226 ? 4.571 15.707 -10.971 1.00 82.25 226 THR A CA 1
ATOM 1811 C C . THR A 1 226 ? 5.479 14.695 -11.660 1.00 82.25 226 THR A C 1
ATOM 1813 O O . THR A 1 226 ? 6.377 15.070 -12.410 1.00 82.25 226 THR A O 1
ATOM 1816 N N . VAL A 1 227 ? 5.238 13.406 -11.416 1.00 81.38 227 VAL A N 1
ATOM 1817 C CA . VAL A 1 227 ? 6.029 12.308 -11.973 1.00 81.38 227 VAL A CA 1
ATOM 1818 C C . VAL A 1 227 ? 5.706 12.060 -13.449 1.00 81.38 227 VAL A C 1
ATOM 1820 O O . VAL A 1 227 ? 6.593 11.629 -14.178 1.00 81.38 227 VAL A O 1
ATOM 1823 N N . SER A 1 228 ? 4.507 12.399 -13.932 1.00 80.38 228 SER A N 1
ATOM 1824 C CA . SER A 1 228 ? 4.160 12.309 -15.358 1.00 80.38 228 SER A CA 1
ATOM 1825 C C . SER A 1 228 ? 5.069 13.150 -16.252 1.00 80.38 228 SER A C 1
ATOM 1827 O O . SER A 1 228 ? 5.405 12.723 -17.349 1.00 80.38 228 SER A O 1
ATOM 1829 N N . LYS A 1 229 ? 5.595 14.274 -15.750 1.00 81.06 229 LYS A N 1
ATOM 1830 C CA . LYS A 1 229 ? 6.607 15.084 -16.455 1.00 81.06 229 LYS A CA 1
ATOM 1831 C C . LYS A 1 229 ? 7.936 14.355 -16.688 1.00 81.06 229 LYS A C 1
ATOM 1833 O O . LYS A 1 229 ? 8.743 14.806 -17.491 1.00 81.06 229 LYS A O 1
ATOM 1838 N N . LEU A 1 230 ? 8.193 13.269 -15.958 1.00 76.88 230 LEU A N 1
ATOM 1839 C CA . LEU A 1 230 ? 9.385 12.431 -16.105 1.00 76.88 230 LEU A CA 1
ATOM 1840 C C . LEU A 1 230 ? 9.164 11.268 -17.090 1.00 76.88 230 LEU A C 1
ATOM 1842 O O . LEU A 1 230 ? 10.118 10.553 -17.407 1.00 76.88 230 LEU A O 1
ATOM 1846 N N . ALA A 1 231 ? 7.924 11.040 -17.528 1.00 76.12 231 ALA A N 1
ATOM 1847 C CA . ALA A 1 231 ? 7.592 9.956 -18.439 1.00 76.12 231 ALA A CA 1
ATOM 1848 C C . ALA A 1 231 ? 8.190 10.188 -19.830 1.00 76.12 231 ALA A C 1
ATOM 1850 O O . ALA A 1 231 ? 8.390 11.319 -20.272 1.00 76.12 231 ALA A O 1
ATOM 1851 N N . ASP A 1 232 ? 8.490 9.089 -20.517 1.00 75.06 232 ASP A N 1
ATOM 1852 C CA . ASP A 1 232 ? 9.041 9.137 -21.866 1.00 75.06 232 ASP A CA 1
ATOM 1853 C C . ASP A 1 232 ? 7.915 8.994 -22.883 1.00 75.06 232 ASP A C 1
ATOM 1855 O O . ASP A 1 232 ? 7.457 7.882 -23.146 1.00 75.06 232 ASP A O 1
ATOM 1859 N N . GLY A 1 233 ? 7.482 10.119 -23.456 1.00 71.00 233 GLY A N 1
ATOM 1860 C CA . GLY A 1 233 ? 6.392 10.137 -24.431 1.00 71.00 233 GLY A CA 1
ATOM 1861 C C . GLY A 1 233 ? 6.613 9.150 -25.580 1.00 71.00 233 GLY A C 1
ATOM 1862 O O . GLY A 1 233 ? 5.687 8.441 -25.955 1.00 71.00 233 GLY A O 1
ATOM 1863 N N . SER A 1 234 ? 7.851 8.999 -26.065 1.00 70.31 234 SER A N 1
ATOM 1864 C CA . SER A 1 234 ? 8.168 8.093 -27.181 1.00 70.31 234 SER A CA 1
ATOM 1865 C C . SER A 1 234 ? 7.868 6.619 -26.881 1.00 70.31 234 SER A C 1
ATOM 1867 O O . SER A 1 234 ? 7.477 5.865 -27.769 1.00 70.31 234 SER A O 1
ATOM 1869 N N . GLN A 1 235 ? 8.017 6.199 -25.622 1.00 74.00 235 GLN A N 1
ATOM 1870 C CA . GLN A 1 235 ? 7.724 4.830 -25.200 1.00 74.00 235 GLN A CA 1
ATOM 1871 C C . GLN A 1 235 ? 6.240 4.633 -24.884 1.00 74.00 235 GLN A C 1
ATOM 1873 O O . GLN A 1 235 ? 5.724 3.539 -25.085 1.00 74.00 235 GLN A O 1
ATOM 1878 N N . GLU A 1 236 ? 5.546 5.677 -24.429 1.00 77.56 236 GLU A N 1
ATOM 1879 C CA . GLU A 1 236 ? 4.113 5.625 -24.109 1.00 77.56 236 GLU A CA 1
ATOM 1880 C C . GLU A 1 236 ? 3.226 5.490 -25.349 1.00 77.56 236 GLU A C 1
ATOM 1882 O O . GLU A 1 236 ? 2.163 4.877 -25.275 1.00 77.56 236 GLU A O 1
ATOM 1887 N N . TYR A 1 237 ? 3.665 6.016 -26.497 1.00 76.69 237 TYR A N 1
ATOM 1888 C CA . TYR A 1 237 ? 2.965 5.847 -27.776 1.00 76.69 237 TYR A CA 1
ATOM 1889 C C . TYR A 1 237 ? 3.210 4.480 -28.427 1.00 76.69 237 TYR A C 1
ATOM 1891 O O . TYR A 1 237 ? 2.586 4.159 -29.438 1.00 76.69 237 TYR A O 1
ATOM 1899 N N . ARG A 1 238 ? 4.082 3.643 -27.852 1.00 80.25 238 ARG A N 1
ATOM 1900 C CA . ARG A 1 238 ? 4.372 2.303 -28.361 1.00 80.25 238 ARG A CA 1
ATOM 1901 C C . ARG A 1 238 ? 3.549 1.249 -27.625 1.00 80.25 238 ARG A C 1
ATOM 1903 O O . ARG A 1 238 ? 3.448 1.249 -26.401 1.00 80.25 238 ARG A O 1
ATOM 1910 N N . ARG A 1 239 ? 2.975 0.289 -28.356 1.00 75.81 239 ARG A N 1
ATOM 1911 C CA . ARG A 1 239 ? 2.228 -0.812 -27.724 1.00 75.81 239 ARG A CA 1
ATOM 1912 C C . ARG A 1 239 ? 3.151 -1.816 -27.006 1.00 75.81 239 ARG A C 1
ATOM 1914 O O . ARG A 1 239 ? 4.107 -2.278 -27.624 1.00 75.81 239 ARG A O 1
ATOM 1921 N N . PRO A 1 240 ? 2.814 -2.280 -25.781 1.00 66.31 240 PRO A N 1
ATOM 1922 C CA . PRO A 1 240 ? 3.673 -3.175 -24.988 1.00 66.31 240 PRO A CA 1
ATOM 1923 C C . PRO A 1 240 ? 3.996 -4.533 -25.614 1.00 66.31 240 PRO A C 1
ATOM 1925 O O . PRO A 1 240 ? 5.013 -5.131 -25.280 1.00 66.31 240 PRO A O 1
ATOM 1928 N N . LEU A 1 241 ? 3.078 -5.073 -26.423 1.00 69.31 241 LEU A N 1
ATOM 1929 C CA . LEU A 1 241 ? 3.158 -6.450 -26.926 1.00 69.31 241 LEU A CA 1
ATOM 1930 C C . LEU A 1 241 ? 3.515 -6.521 -28.409 1.00 69.31 241 LEU A C 1
ATOM 1932 O O . LEU A 1 241 ? 4.210 -7.442 -28.815 1.00 69.31 241 LEU A O 1
ATOM 1936 N N . SER A 1 242 ? 3.012 -5.582 -29.213 1.00 75.44 242 SER A N 1
ATOM 1937 C CA . SER A 1 242 ? 3.238 -5.554 -30.661 1.00 75.44 242 SER A CA 1
ATOM 1938 C C . SER A 1 242 ? 4.328 -4.572 -31.082 1.00 75.44 242 SER A C 1
ATOM 1940 O O . SER A 1 242 ? 4.688 -4.559 -32.250 1.00 75.44 242 SER A O 1
ATOM 1942 N N . GLU A 1 243 ? 4.799 -3.720 -30.164 1.00 74.94 243 GLU A N 1
ATOM 1943 C CA . GLU A 1 243 ? 5.815 -2.682 -30.398 1.00 74.94 243 GLU A CA 1
ATOM 1944 C C . GLU A 1 243 ? 5.490 -1.694 -31.533 1.00 74.94 243 GLU A C 1
ATOM 1946 O O . GLU A 1 243 ? 6.348 -0.926 -31.961 1.00 74.94 243 GLU A O 1
ATOM 1951 N N . ILE A 1 244 ? 4.229 -1.664 -31.975 1.00 80.81 244 ILE A N 1
ATOM 1952 C CA . ILE A 1 244 ? 3.735 -0.728 -32.986 1.00 80.81 244 ILE A CA 1
ATOM 1953 C C . ILE A 1 244 ? 3.758 0.676 -32.392 1.00 80.81 244 ILE A C 1
ATOM 1955 O O . ILE A 1 244 ? 3.246 0.895 -31.287 1.00 80.81 244 ILE A O 1
ATOM 1959 N N . ASP A 1 245 ? 4.356 1.594 -33.139 1.00 80.06 245 ASP A N 1
ATOM 1960 C CA . ASP A 1 245 ? 4.522 2.992 -32.775 1.00 80.06 245 ASP A CA 1
ATOM 1961 C C . ASP A 1 245 ? 3.344 3.827 -33.293 1.00 80.06 245 ASP A C 1
ATOM 1963 O O . ASP A 1 245 ? 2.985 3.741 -34.468 1.00 80.06 245 ASP A O 1
ATOM 1967 N N . PHE A 1 246 ? 2.737 4.617 -32.407 1.00 77.00 246 PHE A N 1
ATOM 1968 C CA . PHE A 1 246 ? 1.658 5.556 -32.722 1.00 77.00 246 PHE A CA 1
ATOM 1969 C C . PHE A 1 246 ? 2.107 7.021 -32.599 1.00 77.00 246 PHE A C 1
ATOM 1971 O O . PHE A 1 246 ? 1.265 7.909 -32.478 1.00 77.00 246 PHE A O 1
ATOM 1978 N N . SER A 1 247 ? 3.416 7.295 -32.631 1.00 69.25 247 SER A N 1
ATOM 1979 C CA . SER A 1 247 ? 3.961 8.658 -32.697 1.00 69.25 247 SER A CA 1
ATOM 1980 C C . SER A 1 247 ? 3.689 9.316 -34.064 1.00 69.25 247 SER A C 1
ATOM 1982 O O . SER A 1 247 ? 4.558 9.452 -34.920 1.00 69.25 247 SER A O 1
ATOM 1984 N N . GLY A 1 248 ? 2.434 9.707 -34.293 1.00 65.56 248 GLY A N 1
ATOM 1985 C CA . GLY A 1 248 ? 1.999 10.499 -35.444 1.00 65.56 248 GLY A CA 1
ATOM 1986 C C . GLY A 1 248 ? 1.929 11.996 -35.133 1.00 65.56 248 GLY A C 1
ATOM 1987 O O . GLY A 1 248 ? 1.887 12.396 -33.971 1.00 65.56 248 GLY A O 1
ATOM 1988 N N . LYS A 1 249 ? 1.896 12.832 -36.179 1.00 63.00 249 LYS A N 1
ATOM 1989 C CA . LYS A 1 249 ? 1.567 14.260 -36.039 1.00 63.00 249 LYS A CA 1
ATOM 1990 C C . LYS A 1 249 ? 0.101 14.404 -35.625 1.00 63.00 249 LYS A C 1
ATOM 1992 O O . LYS A 1 249 ? -0.750 13.683 -36.148 1.00 63.00 249 LYS A O 1
ATOM 1997 N N . GLU A 1 250 ? -0.172 15.323 -34.703 1.00 60.16 250 GLU A N 1
ATOM 1998 C CA . GLU A 1 250 ? -1.526 15.657 -34.260 1.00 60.16 250 GLU A CA 1
ATOM 1999 C C . GLU A 1 250 ? -2.365 16.086 -35.470 1.00 60.16 250 GLU A C 1
ATOM 2001 O O . GLU A 1 250 ? -2.003 17.000 -36.208 1.00 60.16 250 GLU A O 1
ATOM 2006 N N . CYS A 1 251 ? -3.461 15.371 -35.717 1.00 58.78 251 CYS A N 1
ATOM 2007 C CA . CYS A 1 251 ? -4.435 15.737 -36.735 1.00 58.78 251 CYS A CA 1
ATOM 2008 C C . CYS A 1 251 ? -5.511 16.578 -36.041 1.00 58.78 251 CYS A C 1
ATOM 2010 O O . CYS A 1 251 ? -6.578 16.069 -35.702 1.00 58.78 251 CYS A O 1
ATOM 2012 N N . GLU A 1 252 ? -5.177 17.837 -35.739 1.00 59.59 252 GLU A N 1
ATOM 2013 C CA . GLU A 1 252 ? -6.081 18.774 -35.049 1.00 59.59 252 GLU A CA 1
ATOM 2014 C C . GLU A 1 252 ? -7.337 19.099 -35.880 1.00 59.59 252 GLU A C 1
ATOM 2016 O O . GLU A 1 252 ? -8.369 19.462 -35.322 1.00 59.59 252 GLU A O 1
ATOM 2021 N N . ASP A 1 253 ? -7.286 18.876 -37.197 1.00 61.50 253 ASP A N 1
ATOM 2022 C CA . ASP A 1 253 ? -8.347 19.221 -38.154 1.00 61.50 253 ASP A CA 1
ATOM 2023 C C . ASP A 1 253 ? -9.515 18.212 -38.213 1.00 61.50 253 ASP A C 1
ATOM 2025 O O . ASP A 1 253 ? -10.426 18.357 -39.027 1.00 61.50 253 ASP A O 1
ATOM 2029 N N . SER A 1 254 ? -9.503 17.152 -37.396 1.00 72.19 254 SER A N 1
ATOM 2030 C CA . SER A 1 254 ? -10.500 16.076 -37.465 1.00 72.19 254 SER A CA 1
ATOM 2031 C C . SER A 1 254 ? -11.604 16.219 -36.414 1.00 72.19 254 SER A C 1
ATOM 2033 O O . SER A 1 254 ? -11.342 16.193 -35.211 1.00 72.19 254 SER A O 1
ATOM 2035 N N . GLU A 1 255 ? -12.868 16.243 -36.854 1.00 76.44 255 GLU A N 1
ATOM 2036 C CA . GLU A 1 255 ? -14.061 16.229 -35.984 1.00 76.44 255 GLU A CA 1
ATOM 2037 C C . GLU A 1 255 ? -14.100 15.014 -35.031 1.00 76.44 255 GLU A C 1
ATOM 2039 O O . GLU A 1 255 ? -14.714 15.055 -33.968 1.00 76.44 255 GLU A O 1
ATOM 2044 N N . LEU A 1 256 ? -13.392 13.926 -35.352 1.00 76.50 256 LEU A N 1
ATOM 2045 C CA . LEU A 1 256 ? -13.266 12.758 -34.474 1.00 76.50 256 LEU A CA 1
ATOM 2046 C C . LEU A 1 256 ? -12.510 13.067 -33.173 1.00 76.50 256 LEU A C 1
ATOM 2048 O O . LEU A 1 256 ? -12.795 12.449 -32.146 1.00 76.50 256 LEU A O 1
ATOM 2052 N N . VAL A 1 257 ? -11.569 14.016 -33.188 1.00 73.38 257 VAL A N 1
ATOM 2053 C CA . VAL A 1 257 ? -10.781 14.382 -32.000 1.00 73.38 257 VAL A CA 1
ATOM 2054 C C . VAL A 1 257 ? -11.670 15.046 -30.952 1.00 73.38 257 VAL A C 1
ATOM 2056 O O . VAL A 1 257 ? -11.590 14.686 -29.778 1.00 73.38 257 VAL A O 1
ATOM 2059 N N . SER A 1 258 ? -12.578 15.935 -31.361 1.00 73.00 258 SER A N 1
ATOM 2060 C CA . SER A 1 258 ? -13.515 16.595 -30.442 1.00 73.00 258 SER A CA 1
ATOM 2061 C C . SER A 1 258 ? -14.539 15.616 -29.846 1.00 73.00 258 SER A C 1
ATOM 2063 O O . SER A 1 258 ? -14.939 15.774 -28.692 1.00 73.00 258 SER A O 1
ATOM 2065 N N . HIS A 1 259 ? -14.902 14.557 -30.579 1.00 74.75 259 HIS A N 1
ATOM 2066 C CA . HIS A 1 259 ? -15.769 13.484 -30.082 1.00 74.75 259 HIS A CA 1
ATOM 2067 C C . HIS A 1 259 ? -15.065 12.489 -29.144 1.00 74.75 259 HIS A C 1
ATOM 2069 O O . HIS A 1 259 ? -15.682 12.017 -28.188 1.00 74.75 259 HIS A O 1
ATOM 2075 N N . LEU A 1 260 ? -13.795 12.153 -29.395 1.00 71.25 260 LEU A N 1
ATOM 2076 C CA . LEU A 1 260 ? -13.016 11.212 -28.571 1.00 71.25 260 LEU A CA 1
ATOM 2077 C C . LEU A 1 260 ? -12.410 11.867 -27.321 1.00 71.25 260 LEU A C 1
ATOM 2079 O O . LEU A 1 260 ? -12.172 11.196 -26.313 1.00 71.25 260 LEU A O 1
ATOM 2083 N N . MET A 1 261 ? -12.181 13.179 -27.368 1.00 69.81 261 MET A N 1
ATOM 2084 C CA . MET A 1 261 ? -11.620 13.976 -26.278 1.00 69.81 261 MET A CA 1
ATOM 2085 C C . MET A 1 261 ? -12.618 15.052 -25.821 1.00 69.81 261 MET A C 1
ATOM 2087 O O . MET A 1 261 ? -12.332 16.244 -25.941 1.00 69.81 261 MET A O 1
ATOM 2091 N N . PRO A 1 262 ? -13.798 14.678 -25.288 1.00 66.50 262 PRO A N 1
ATOM 2092 C CA . PRO A 1 262 ? -14.749 15.670 -24.817 1.00 66.50 262 PRO A CA 1
ATOM 2093 C C . PRO A 1 262 ? -14.186 16.388 -23.578 1.00 66.50 262 PRO A C 1
ATOM 2095 O O . PRO A 1 262 ? -13.923 15.766 -22.546 1.00 66.50 262 PRO A O 1
ATOM 2098 N N . GLY A 1 263 ? -14.017 17.708 -23.680 1.00 67.19 263 GLY A N 1
ATOM 2099 C CA . GLY A 1 263 ? -13.705 18.603 -22.559 1.00 67.19 263 GLY A CA 1
ATOM 2100 C C . GLY A 1 263 ? -12.252 19.085 -22.464 1.00 67.19 263 GLY A C 1
ATOM 2101 O O . GLY A 1 263 ? -11.346 18.578 -23.114 1.00 67.19 263 GLY A O 1
ATOM 2102 N N . THR A 1 264 ? -12.032 20.086 -21.606 1.00 66.62 264 THR A N 1
ATOM 2103 C CA . THR A 1 264 ? -10.734 20.754 -21.371 1.00 66.62 264 THR A CA 1
ATOM 2104 C C . THR A 1 264 ? -9.938 20.143 -20.210 1.00 66.62 264 THR A C 1
ATOM 2106 O O . THR A 1 264 ? -9.080 20.798 -19.616 1.00 66.62 264 THR A O 1
ATOM 2109 N N . GLU A 1 265 ? -10.269 18.919 -19.799 1.00 72.75 265 GLU A N 1
ATOM 2110 C CA . GLU A 1 265 ? -9.633 18.277 -18.649 1.00 72.75 265 GLU A CA 1
ATOM 2111 C C . GLU A 1 265 ? -8.217 17.797 -18.979 1.00 72.75 265 GLU A C 1
ATOM 2113 O O . GLU A 1 265 ? -7.962 17.270 -20.061 1.00 72.75 265 GLU A O 1
ATOM 2118 N N . SER A 1 266 ? -7.291 17.936 -18.025 1.00 71.44 266 SER A N 1
ATOM 2119 C CA . SER A 1 266 ? -5.918 17.470 -18.210 1.00 71.44 266 SER A CA 1
ATOM 2120 C C . SER A 1 266 ? -5.852 15.938 -18.240 1.00 71.44 266 SER A C 1
ATOM 2122 O O . SER A 1 266 ? -6.507 15.249 -17.449 1.00 71.44 266 SER A O 1
ATOM 2124 N N . ARG A 1 267 ? -5.046 15.401 -19.161 1.00 73.62 267 ARG A N 1
ATOM 2125 C CA . ARG A 1 267 ? -4.824 13.954 -19.351 1.00 73.62 267 ARG A CA 1
ATOM 2126 C C . ARG A 1 267 ? -3.328 13.637 -19.437 1.00 73.62 267 ARG A C 1
ATOM 2128 O O . ARG A 1 267 ? -2.878 12.865 -20.273 1.00 73.62 267 ARG A O 1
ATOM 2135 N N . SER A 1 268 ? -2.549 14.308 -18.593 1.00 74.94 268 SER A N 1
ATOM 2136 C CA . SER A 1 268 ? -1.083 14.297 -18.623 1.00 74.94 268 SER A CA 1
ATOM 2137 C C . SER A 1 268 ? -0.461 13.078 -17.944 1.00 74.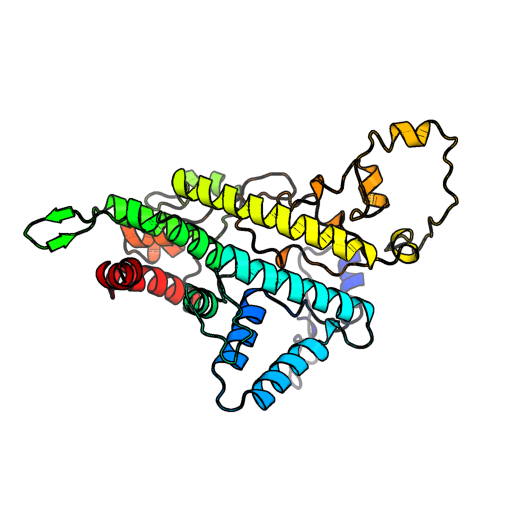94 268 SER A C 1
ATOM 2139 O O . SER A 1 268 ? 0.660 12.703 -18.270 1.00 74.94 268 SER A O 1
ATOM 2141 N N . ALA A 1 269 ? -1.153 12.477 -16.975 1.00 73.69 269 ALA A N 1
ATOM 2142 C CA . ALA A 1 269 ? -0.664 11.340 -16.195 1.00 73.69 269 ALA A CA 1
ATOM 2143 C C . ALA A 1 269 ? -1.310 10.007 -16.612 1.00 73.69 269 ALA A C 1
ATOM 2145 O O . ALA A 1 269 ? -0.982 8.960 -16.043 1.00 73.69 269 ALA A O 1
ATOM 2146 N N . VAL A 1 270 ? -2.216 10.049 -17.594 1.00 77.75 270 VAL A N 1
ATOM 2147 C CA . VAL A 1 270 ? -2.930 8.896 -18.147 1.00 77.75 270 VAL A CA 1
ATOM 2148 C C . VAL A 1 270 ? -2.210 8.391 -19.399 1.00 77.75 270 VAL A C 1
ATOM 2150 O O . VAL A 1 270 ? -1.754 9.178 -20.224 1.00 77.75 270 VAL A O 1
ATOM 2153 N N . SER A 1 271 ? -2.125 7.072 -19.570 1.00 79.06 271 SER A N 1
ATOM 2154 C CA . SER A 1 271 ? -1.617 6.467 -20.803 1.00 79.06 271 SER A CA 1
ATOM 2155 C C . SER A 1 271 ? -2.457 6.914 -22.012 1.00 79.06 271 SER A C 1
ATOM 2157 O O . SER A 1 271 ? -3.690 6.854 -21.937 1.00 79.06 271 SER A O 1
ATOM 2159 N N . PRO A 1 272 ? -1.839 7.267 -23.156 1.00 78.62 272 PRO A N 1
ATOM 2160 C CA . PRO A 1 272 ? -2.562 7.674 -24.365 1.00 78.62 272 PRO A CA 1
ATOM 2161 C C . PRO A 1 272 ? -3.631 6.666 -24.814 1.00 78.62 272 PRO A C 1
ATOM 2163 O O . PRO A 1 272 ? -4.702 7.046 -25.279 1.00 78.62 272 PRO A O 1
ATOM 2166 N N . PHE A 1 273 ? -3.396 5.368 -24.604 1.00 80.12 273 PHE A N 1
ATOM 2167 C CA . PHE A 1 273 ? -4.359 4.321 -24.955 1.00 80.12 273 PHE A CA 1
ATOM 2168 C C . PHE A 1 273 ? -5.546 4.238 -23.987 1.00 80.12 273 PHE A C 1
ATOM 2170 O O . PHE A 1 273 ? -6.660 3.928 -24.403 1.00 80.12 273 PHE A O 1
ATOM 2177 N N . ALA A 1 274 ? -5.322 4.509 -22.699 1.00 78.06 274 ALA A N 1
ATOM 2178 C CA . ALA A 1 274 ? -6.384 4.536 -21.694 1.00 78.06 274 ALA A CA 1
ATOM 2179 C C . ALA A 1 274 ? -7.229 5.816 -21.797 1.00 78.06 274 ALA A C 1
ATOM 2181 O O . ALA A 1 274 ? -8.430 5.790 -21.529 1.00 78.06 274 ALA A O 1
ATOM 2182 N N . CYS A 1 275 ? -6.614 6.910 -22.250 1.00 77.31 275 CYS A N 1
ATOM 2183 C CA . CYS A 1 275 ? -7.258 8.192 -22.522 1.00 77.31 275 CYS A CA 1
ATOM 2184 C C . CYS A 1 275 ? -8.436 8.067 -23.511 1.00 77.31 275 CYS A C 1
ATOM 2186 O O . CYS A 1 275 ? -9.471 8.701 -23.311 1.00 77.31 275 CYS A O 1
ATOM 2188 N N . LEU A 1 276 ? -8.339 7.171 -24.505 1.00 77.69 276 LEU A N 1
ATOM 2189 C CA . LEU A 1 276 ? -9.419 6.884 -25.467 1.00 77.69 276 LEU A CA 1
ATOM 2190 C C . LEU A 1 276 ? -10.692 6.316 -24.818 1.00 77.69 276 LEU A C 1
ATOM 2192 O O . LEU A 1 276 ? -11.761 6.355 -25.414 1.00 77.69 276 LEU A O 1
ATOM 2196 N N . SER A 1 277 ? -10.596 5.792 -23.593 1.00 77.00 277 SER A N 1
ATOM 2197 C CA . SER A 1 277 ? -11.755 5.351 -22.803 1.00 77.00 277 SER A CA 1
ATOM 2198 C C . SER A 1 277 ? -12.380 6.487 -21.979 1.00 77.00 277 SER A C 1
ATOM 2200 O O . SER A 1 277 ? -13.149 6.215 -21.060 1.00 77.00 277 SER A O 1
ATOM 2202 N N . ASN A 1 278 ? -12.032 7.743 -22.285 1.00 74.00 278 ASN A N 1
ATOM 2203 C CA . ASN A 1 278 ? -12.448 8.957 -21.581 1.00 74.00 278 ASN A CA 1
ATOM 2204 C C . ASN A 1 278 ? -12.035 8.997 -20.096 1.00 74.00 278 ASN A C 1
ATOM 2206 O O . ASN A 1 278 ? -12.772 9.498 -19.253 1.00 74.00 278 ASN A O 1
ATOM 2210 N N . ILE A 1 279 ? -10.865 8.437 -19.772 1.00 76.19 279 ILE A N 1
ATOM 2211 C CA . ILE A 1 279 ? -10.277 8.490 -18.425 1.00 76.19 279 ILE A CA 1
ATOM 2212 C C . ILE A 1 279 ? -9.431 9.761 -18.316 1.00 76.19 279 ILE A C 1
ATOM 2214 O O . ILE A 1 279 ? -8.536 9.964 -19.141 1.00 76.19 279 ILE A O 1
ATOM 2218 N N . THR A 1 280 ? -9.668 10.587 -17.293 1.00 74.56 280 THR A N 1
ATOM 2219 C CA . THR A 1 280 ? -8.914 11.839 -17.084 1.00 74.56 280 THR A CA 1
ATOM 2220 C C . THR A 1 280 ? -7.981 11.778 -15.874 1.00 74.56 280 THR A C 1
ATOM 2222 O O . THR A 1 280 ? -8.008 10.832 -15.080 1.00 74.56 280 THR A O 1
ATOM 2225 N N . ASP A 1 281 ? -7.131 12.799 -15.695 1.00 71.19 281 ASP A N 1
ATOM 2226 C CA . ASP A 1 281 ? -6.225 12.881 -14.539 1.00 71.19 281 ASP A CA 1
ATOM 2227 C C . ASP A 1 281 ? -6.989 12.888 -13.194 1.00 71.19 281 ASP A C 1
ATOM 2229 O O . ASP A 1 281 ? -6.439 12.534 -12.146 1.00 71.19 281 ASP A O 1
ATOM 2233 N N . GLN A 1 282 ? -8.271 13.273 -13.199 1.00 67.31 282 GLN A N 1
ATOM 2234 C CA . GLN A 1 282 ? -9.121 13.270 -12.007 1.00 67.31 282 GLN A CA 1
ATOM 2235 C C . GLN A 1 282 ? -9.566 11.857 -11.603 1.00 67.31 282 GLN A C 1
ATOM 2237 O O . GLN A 1 282 ? -9.719 11.585 -10.405 1.00 67.31 282 GLN A O 1
ATOM 2242 N N . ASP A 1 283 ? -9.696 10.953 -12.576 1.00 64.50 283 ASP A N 1
ATOM 2243 C CA . ASP A 1 283 ? -10.099 9.554 -12.388 1.00 64.50 283 ASP A CA 1
ATOM 2244 C C . ASP A 1 283 ? -8.952 8.663 -11.899 1.00 64.50 283 ASP A C 1
ATOM 2246 O O . ASP A 1 283 ? -9.181 7.599 -11.317 1.00 64.50 283 ASP A O 1
ATOM 2250 N N . LEU A 1 284 ? -7.702 9.126 -12.037 1.00 61.59 284 LEU A N 1
ATOM 2251 C CA . LEU A 1 284 ? -6.515 8.475 -11.468 1.00 61.59 284 LEU A CA 1
ATOM 2252 C C . LEU A 1 284 ? -6.497 8.486 -9.930 1.00 61.59 284 LEU A C 1
ATOM 2254 O O . LEU A 1 284 ? -5.612 7.886 -9.314 1.00 61.59 284 LEU A O 1
ATOM 2258 N N . ARG A 1 285 ? -7.459 9.150 -9.272 1.00 59.91 285 ARG A N 1
ATOM 2259 C CA . ARG A 1 285 ? -7.570 9.170 -7.809 1.00 59.91 285 ARG A CA 1
ATOM 2260 C C . ARG A 1 285 ? -7.816 7.744 -7.286 1.00 59.91 285 ARG A C 1
ATOM 2262 O O . ARG A 1 285 ? -8.877 7.163 -7.519 1.00 59.91 285 ARG A O 1
ATOM 2269 N N . PRO A 1 286 ? -6.876 7.165 -6.519 1.00 52.88 286 PRO A N 1
ATOM 2270 C CA . PRO A 1 286 ? -6.884 5.736 -6.227 1.00 52.88 286 PRO A CA 1
ATOM 2271 C C . PRO A 1 286 ? -8.085 5.327 -5.359 1.00 52.88 286 PRO A C 1
ATOM 2273 O O . PRO A 1 286 ? -8.258 5.780 -4.229 1.00 52.88 286 PRO A O 1
ATOM 2276 N N . GLY A 1 287 ? -8.961 4.475 -5.891 1.00 47.59 287 GLY A N 1
ATOM 2277 C CA . GLY A 1 287 ? -10.219 4.078 -5.242 1.00 47.59 287 GLY A CA 1
ATOM 2278 C C . GLY A 1 287 ? -11.085 3.119 -6.059 1.00 47.59 287 GLY A C 1
ATOM 2279 O O . GLY A 1 287 ? -11.920 2.420 -5.484 1.00 47.59 287 GLY A O 1
ATOM 2280 N N . CYS A 1 288 ? -10.844 3.024 -7.368 1.00 43.59 288 CYS A N 1
ATOM 2281 C CA . CYS A 1 288 ? -11.421 1.994 -8.218 1.00 43.59 288 CYS A CA 1
ATOM 2282 C C . CYS A 1 288 ? -10.305 1.061 -8.725 1.00 43.59 288 CYS A C 1
ATOM 2284 O O . CYS A 1 288 ? -9.385 1.539 -9.388 1.00 43.59 288 CYS A O 1
ATOM 2286 N N . PRO A 1 289 ? -10.377 -0.263 -8.485 1.00 46.59 289 PRO A N 1
ATOM 2287 C CA . PRO A 1 289 ? -9.420 -1.223 -9.048 1.00 46.59 289 PRO A CA 1
ATOM 2288 C C . PRO A 1 289 ? -9.429 -1.267 -10.589 1.00 46.59 289 PRO A C 1
ATOM 2290 O O . PRO A 1 289 ? -8.551 -1.879 -11.184 1.00 46.59 289 PRO A O 1
ATOM 2293 N N . ARG A 1 290 ? -10.399 -0.604 -11.238 1.00 46.41 290 ARG A N 1
ATOM 2294 C CA . ARG A 1 290 ? -10.548 -0.533 -12.698 1.00 46.41 290 ARG A CA 1
ATOM 2295 C C . ARG A 1 290 ? -9.579 0.431 -13.399 1.00 46.41 290 ARG A C 1
ATOM 2297 O O . ARG A 1 290 ? -9.398 0.280 -14.598 1.00 46.41 290 ARG A O 1
ATOM 2304 N N . HIS A 1 291 ? -8.931 1.364 -12.691 1.00 51.47 291 HIS A N 1
ATOM 2305 C CA . HIS A 1 291 ? -8.089 2.405 -13.318 1.00 51.47 291 HIS A CA 1
ATOM 2306 C C . HIS A 1 291 ? -6.574 2.202 -13.125 1.00 51.47 291 HIS A C 1
ATOM 2308 O O . HIS A 1 291 ? -5.785 3.034 -13.555 1.00 51.47 291 HIS A O 1
ATOM 2314 N N . LEU A 1 292 ? -6.146 1.077 -12.534 1.00 50.84 292 LEU A N 1
ATOM 2315 C CA . LEU A 1 292 ? -4.725 0.704 -12.432 1.00 50.84 292 LEU A CA 1
ATOM 2316 C C . LEU A 1 292 ? -3.963 0.682 -13.775 1.00 50.84 292 LEU A C 1
ATOM 2318 O O . LEU A 1 292 ? -2.834 1.161 -13.799 1.00 50.84 292 LEU A O 1
ATOM 2322 N N . PRO A 1 293 ? -4.528 0.160 -14.885 1.00 55.41 293 PRO A N 1
ATOM 2323 C CA . PRO A 1 293 ? -3.814 0.125 -16.162 1.00 55.41 293 PRO A CA 1
ATOM 2324 C C . PRO A 1 293 ? -3.796 1.480 -16.889 1.00 55.41 293 PRO A C 1
ATOM 2326 O O . PRO A 1 293 ? -3.287 1.554 -18.002 1.00 55.41 293 PRO A O 1
ATOM 2329 N N . ALA A 1 294 ? -4.365 2.536 -16.294 1.00 58.88 294 ALA A N 1
ATOM 2330 C CA . ALA A 1 294 ? -4.439 3.854 -16.912 1.00 58.88 294 ALA A CA 1
ATOM 2331 C C . ALA A 1 294 ? -3.218 4.741 -16.617 1.00 58.88 294 ALA A C 1
ATOM 2333 O O . ALA A 1 294 ? -3.064 5.758 -17.279 1.00 58.88 294 ALA A O 1
ATOM 2334 N N . ILE A 1 295 ? -2.351 4.381 -15.662 1.00 69.75 295 ILE A N 1
ATOM 2335 C CA . ILE A 1 295 ? -1.104 5.119 -15.392 1.00 69.75 295 ILE A CA 1
ATOM 2336 C C . ILE A 1 295 ? -0.098 4.854 -16.525 1.00 69.75 295 ILE A C 1
ATOM 2338 O O . ILE A 1 295 ? -0.054 3.758 -17.082 1.00 69.75 295 ILE A O 1
ATOM 2342 N N . LEU A 1 296 ? 0.710 5.865 -16.851 1.00 69.31 296 LEU A N 1
ATOM 2343 C CA . LEU A 1 296 ? 1.816 5.790 -17.812 1.00 69.31 296 LEU A CA 1
ATOM 2344 C C . LEU A 1 296 ? 2.714 4.563 -17.560 1.00 69.31 296 LEU A C 1
ATOM 2346 O O . LEU A 1 296 ? 3.175 4.329 -16.443 1.00 69.31 296 LEU A O 1
ATOM 2350 N N . GLN A 1 297 ? 2.970 3.776 -18.604 1.00 70.06 297 GLN A N 1
ATOM 2351 C CA . GLN A 1 297 ? 3.659 2.480 -18.522 1.00 70.06 297 GLN A CA 1
ATOM 2352 C C . GLN A 1 297 ? 5.132 2.603 -18.125 1.00 70.06 297 GLN A C 1
ATOM 2354 O O . GLN A 1 297 ? 5.707 1.712 -17.497 1.00 70.06 297 GLN A O 1
ATOM 2359 N N . THR A 1 298 ? 5.753 3.717 -18.497 1.00 67.94 298 THR A N 1
ATOM 2360 C CA . THR A 1 298 ? 7.133 4.071 -18.160 1.00 67.94 298 THR A CA 1
ATOM 2361 C C . THR A 1 298 ? 7.282 4.448 -16.689 1.00 67.94 298 THR A C 1
ATOM 2363 O O . THR A 1 298 ? 8.392 4.407 -16.144 1.00 67.94 298 THR A O 1
ATOM 2366 N N . LEU A 1 299 ? 6.172 4.763 -16.014 1.00 69.88 299 LEU A N 1
ATOM 2367 C CA . LEU A 1 299 ? 6.137 5.005 -14.584 1.00 69.88 299 LEU A CA 1
ATOM 2368 C C . LEU A 1 299 ? 5.926 3.680 -13.845 1.00 69.88 299 LEU A C 1
ATOM 2370 O O . LEU A 1 299 ? 4.815 3.182 -13.710 1.00 69.88 299 LEU A O 1
ATOM 2374 N N . SER A 1 300 ? 7.006 3.127 -13.289 1.00 66.00 300 SER A N 1
ATOM 2375 C CA . SER A 1 300 ? 6.969 1.937 -12.423 1.00 66.00 300 SER A CA 1
ATOM 2376 C C . SER A 1 300 ? 6.374 2.226 -11.031 1.00 66.00 300 SER A C 1
ATOM 2378 O O . SER A 1 300 ? 7.006 1.929 -10.013 1.00 66.00 300 SER A O 1
ATOM 2380 N N . VAL A 1 301 ? 5.204 2.863 -10.961 1.00 69.19 301 VAL A N 1
ATOM 2381 C CA . VAL A 1 301 ? 4.510 3.183 -9.709 1.00 69.19 301 VAL A CA 1
ATOM 2382 C C . VAL A 1 301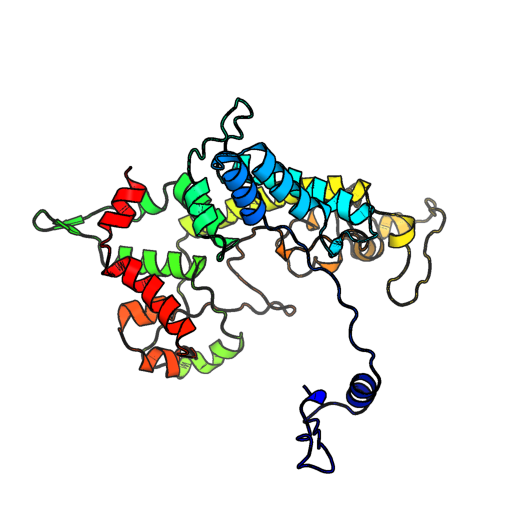 ? 3.386 2.176 -9.499 1.00 69.19 301 VAL A C 1
ATOM 2384 O O . VAL A 1 301 ? 2.408 2.163 -10.239 1.00 69.19 301 VAL A O 1
ATOM 2387 N N . ASP A 1 302 ? 3.518 1.344 -8.468 1.00 68.56 302 ASP A N 1
ATOM 2388 C CA . ASP A 1 302 ? 2.445 0.442 -8.053 1.00 68.56 302 ASP A CA 1
ATOM 2389 C C . ASP A 1 302 ? 1.466 1.170 -7.119 1.00 68.56 302 ASP A C 1
ATOM 2391 O O . ASP A 1 302 ? 1.862 1.918 -6.219 1.00 68.56 302 ASP A O 1
ATOM 2395 N N . VAL A 1 303 ? 0.170 0.930 -7.312 1.00 65.38 303 VAL A N 1
ATOM 2396 C CA . VAL A 1 303 ? -0.903 1.452 -6.457 1.00 65.38 303 VAL A CA 1
ATOM 2397 C C . VAL A 1 303 ? -0.857 0.815 -5.067 1.00 65.38 303 VAL A C 1
ATOM 2399 O O . VAL A 1 303 ? -1.334 1.422 -4.108 1.00 65.38 303 VAL A O 1
ATOM 2402 N N . SER A 1 304 ? -0.222 -0.355 -4.922 1.00 65.00 304 SER A N 1
ATOM 2403 C CA . SER A 1 304 ? 0.055 -0.958 -3.610 1.00 65.00 304 SER A CA 1
ATOM 2404 C C . SER A 1 304 ? 0.852 -0.044 -2.678 1.00 65.00 304 SER A C 1
ATOM 2406 O O . SER A 1 304 ? 0.772 -0.195 -1.464 1.00 65.00 304 SER A O 1
ATOM 2408 N N . ASN A 1 305 ? 1.608 0.904 -3.237 1.00 70.88 305 ASN A N 1
ATOM 2409 C CA . ASN A 1 305 ? 2.457 1.820 -2.481 1.00 70.88 305 ASN A CA 1
ATOM 2410 C C . ASN A 1 305 ? 1.670 3.009 -1.903 1.00 70.88 305 ASN A C 1
ATOM 2412 O O . ASN A 1 305 ? 2.201 3.796 -1.124 1.00 70.88 305 ASN A O 1
ATOM 2416 N N . VAL A 1 306 ? 0.395 3.168 -2.274 1.00 77.50 306 VAL A N 1
ATOM 2417 C CA . VAL A 1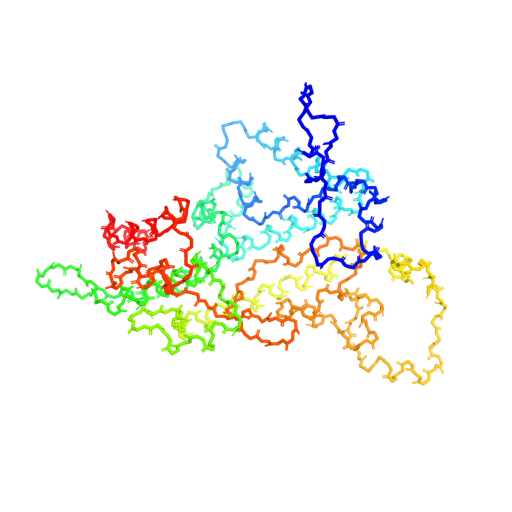 306 ? -0.470 4.204 -1.704 1.00 77.50 306 VAL A CA 1
ATOM 2418 C C . VAL A 1 306 ? -1.104 3.667 -0.423 1.00 77.50 306 VAL A C 1
ATOM 2420 O O . VAL A 1 306 ? -1.788 2.641 -0.475 1.00 77.50 306 VAL A O 1
ATOM 2423 N N . PRO A 1 307 ? -0.971 4.362 0.720 1.00 80.12 307 PRO A N 1
ATOM 2424 C CA . PRO A 1 307 ? -1.472 3.861 1.988 1.00 80.12 307 PRO A CA 1
ATOM 2425 C C . PRO A 1 307 ? -2.991 4.068 2.122 1.00 80.12 307 PRO A C 1
ATOM 2427 O O . PRO A 1 307 ? -3.464 4.848 2.940 1.00 80.12 307 PRO A O 1
ATOM 2430 N N . LEU A 1 308 ? -3.786 3.392 1.291 1.00 81.44 308 LEU A N 1
ATOM 2431 C CA . LEU A 1 308 ? -5.245 3.496 1.299 1.00 81.44 308 LEU A CA 1
ATOM 2432 C C . LEU A 1 308 ? -5.900 2.383 2.100 1.00 81.44 308 LEU A C 1
ATOM 2434 O O . LEU A 1 308 ? -5.686 1.193 1.864 1.00 81.44 308 LEU A O 1
ATOM 2438 N N . LEU A 1 309 ? -6.822 2.771 2.978 1.00 80.75 309 LEU A N 1
ATOM 2439 C CA . LEU A 1 309 ? -7.637 1.822 3.717 1.00 80.75 309 LEU A CA 1
ATOM 2440 C C . LEU A 1 309 ? -8.963 1.576 2.987 1.00 80.75 309 LEU A C 1
ATOM 2442 O O . LEU A 1 309 ? -9.963 2.259 3.216 1.00 80.75 309 LEU A O 1
ATOM 2446 N N . CYS A 1 310 ? -8.996 0.579 2.104 1.00 74.19 310 CYS A N 1
ATOM 2447 C CA . CYS A 1 310 ? -10.234 0.169 1.438 1.00 74.19 310 CYS A CA 1
ATOM 2448 C C . CYS A 1 310 ? -11.161 -0.581 2.409 1.00 74.19 310 CYS A C 1
ATOM 2450 O O . CYS A 1 310 ? -10.863 -1.705 2.805 1.00 74.19 310 CYS A O 1
ATOM 2452 N N . LEU A 1 311 ? -12.302 0.027 2.756 1.00 72.25 311 LEU A N 1
ATOM 2453 C CA . LEU A 1 311 ? -13.328 -0.592 3.613 1.00 72.25 311 LEU A CA 1
ATOM 2454 C C . LEU A 1 311 ? -14.125 -1.690 2.893 1.00 72.25 311 LEU A C 1
ATOM 2456 O O . LEU A 1 311 ? -14.552 -2.657 3.509 1.00 72.25 311 LEU A O 1
ATOM 2460 N N . ASN A 1 312 ? -14.330 -1.545 1.581 1.00 71.31 312 ASN A N 1
ATOM 2461 C CA . ASN A 1 312 ? -15.093 -2.488 0.768 1.00 71.31 312 ASN A CA 1
ATOM 2462 C C . ASN A 1 312 ? -14.231 -2.957 -0.405 1.00 71.31 312 ASN A C 1
ATOM 2464 O O . ASN A 1 312 ? -14.067 -2.225 -1.382 1.00 71.31 312 ASN A O 1
ATOM 2468 N N . LYS A 1 313 ? -13.697 -4.178 -0.324 1.00 73.12 313 LYS A N 1
ATOM 2469 C CA . LYS A 1 313 ? -13.008 -4.802 -1.457 1.00 73.12 313 LYS A CA 1
ATOM 2470 C C . LYS A 1 313 ? -14.048 -5.385 -2.414 1.00 73.12 313 LYS A C 1
ATOM 2472 O O . LYS A 1 313 ? -14.968 -6.083 -1.986 1.00 73.12 313 LYS A O 1
ATOM 2477 N N . ARG A 1 314 ? -13.915 -5.073 -3.702 1.00 70.06 314 ARG A N 1
ATOM 2478 C CA . ARG A 1 314 ? -14.746 -5.624 -4.779 1.00 70.06 314 ARG A CA 1
ATOM 2479 C C . ARG A 1 314 ? -13.878 -6.387 -5.767 1.00 70.06 314 ARG A C 1
ATOM 2481 O O . ARG A 1 314 ? -12.717 -6.032 -5.954 1.00 70.06 314 ARG A O 1
ATOM 2488 N N . ASP A 1 315 ? -14.449 -7.424 -6.355 1.00 68.62 315 ASP A N 1
ATOM 2489 C CA . ASP A 1 315 ? -13.839 -8.175 -7.444 1.00 68.62 315 ASP A CA 1
ATOM 2490 C C . ASP A 1 315 ? -13.902 -7.399 -8.770 1.00 68.62 315 ASP A C 1
ATOM 2492 O O . ASP A 1 315 ? -14.607 -6.390 -8.874 1.00 68.62 315 ASP A O 1
ATOM 2496 N N . GLN A 1 316 ? -13.205 -7.883 -9.799 1.00 65.19 316 GLN A N 1
ATOM 2497 C CA . GLN A 1 316 ? -13.213 -7.312 -11.151 1.00 65.19 316 GLN A CA 1
ATOM 2498 C C . GLN A 1 316 ? -14.642 -7.231 -11.722 1.00 65.19 316 GLN A C 1
ATOM 2500 O O . GLN A 1 316 ? -15.040 -6.208 -12.289 1.00 65.19 316 GLN A O 1
ATOM 2505 N N . SER A 1 317 ? -15.462 -8.251 -11.452 1.00 66.50 317 SER A N 1
ATOM 2506 C CA . SER A 1 317 ? -16.884 -8.305 -11.819 1.00 66.50 317 SER A CA 1
ATOM 2507 C C . SER A 1 317 ? -17.800 -7.458 -10.919 1.00 66.50 317 SER A C 1
ATOM 2509 O O . SER A 1 317 ? -19.000 -7.397 -11.155 1.00 66.50 317 SER A O 1
ATOM 2511 N N . GLY A 1 318 ? -17.269 -6.798 -9.882 1.00 68.81 318 GLY A N 1
ATOM 2512 C CA . GLY A 1 318 ? -18.023 -5.914 -8.984 1.00 68.81 318 GLY A CA 1
ATOM 2513 C C . GLY A 1 318 ? -18.573 -6.570 -7.711 1.00 68.81 318 GLY A C 1
ATOM 2514 O O . GLY A 1 318 ? -19.097 -5.862 -6.847 1.00 68.81 318 GLY A O 1
ATOM 2515 N N . TRP A 1 319 ? -18.414 -7.886 -7.538 1.00 70.56 319 TRP A N 1
ATOM 2516 C CA . TRP A 1 319 ? -18.860 -8.600 -6.337 1.00 70.56 319 TRP A CA 1
ATOM 2517 C C . TRP A 1 319 ? -18.109 -8.140 -5.085 1.00 70.56 319 TRP A C 1
ATOM 2519 O O . TRP A 1 319 ? -16.886 -8.024 -5.086 1.00 70.56 319 TRP A O 1
ATOM 2529 N N . LYS A 1 320 ? -18.837 -7.882 -3.995 1.00 75.38 320 LYS A N 1
ATOM 2530 C CA . LYS A 1 320 ? -18.262 -7.453 -2.714 1.00 75.38 320 LYS A CA 1
ATOM 2531 C C . LYS A 1 320 ? -17.685 -8.650 -1.952 1.00 75.38 320 LYS A C 1
ATOM 2533 O O . LYS A 1 320 ? -18.390 -9.630 -1.729 1.00 75.38 320 LYS A O 1
ATOM 2538 N N . TYR A 1 321 ? -16.439 -8.526 -1.504 1.00 76.31 321 TYR A N 1
ATOM 2539 C CA . TYR A 1 321 ? -15.844 -9.433 -0.525 1.00 76.31 321 TYR A CA 1
ATOM 2540 C C . TYR A 1 321 ? -16.341 -9.088 0.880 1.00 76.31 321 TYR A C 1
ATOM 2542 O O . TYR A 1 321 ? -16.533 -7.913 1.212 1.00 76.31 321 TYR A O 1
ATOM 2550 N N . PHE A 1 322 ? -16.514 -10.110 1.714 1.00 78.88 322 PHE A N 1
ATOM 2551 C CA . PHE A 1 322 ? -16.880 -9.942 3.119 1.00 78.88 322 PHE A CA 1
ATOM 2552 C C . PHE A 1 322 ? -15.664 -10.169 4.006 1.00 78.88 322 PHE A C 1
ATOM 2554 O O . PHE A 1 322 ? -14.768 -10.925 3.641 1.00 78.88 322 PHE A O 1
ATOM 2561 N N . LEU A 1 323 ? -15.625 -9.494 5.151 1.00 81.62 323 LEU A N 1
ATOM 2562 C CA . LEU A 1 323 ? -14.601 -9.731 6.159 1.00 81.62 323 LEU A CA 1
ATOM 2563 C C . LEU A 1 323 ? -15.069 -10.839 7.101 1.00 81.62 323 LEU A C 1
ATOM 2565 O O . LEU A 1 323 ? -16.238 -10.875 7.486 1.00 81.62 323 LEU A O 1
ATOM 2569 N N . ASN A 1 324 ? -14.146 -11.731 7.437 1.00 81.44 324 ASN A N 1
ATOM 2570 C CA . ASN A 1 324 ? -14.338 -12.787 8.417 1.00 81.44 324 ASN A CA 1
ATOM 2571 C C . ASN A 1 324 ? -14.343 -12.181 9.829 1.00 81.44 324 ASN A C 1
ATOM 2573 O O . ASN A 1 324 ? -13.461 -11.377 10.141 1.00 81.44 324 ASN A O 1
ATOM 2577 N N . ALA A 1 325 ? -15.309 -12.552 10.670 1.00 81.69 325 ALA A N 1
ATOM 2578 C CA . ALA A 1 325 ? -15.382 -12.084 12.054 1.00 81.69 325 ALA A CA 1
ATOM 2579 C C . ALA A 1 325 ? -14.652 -12.976 13.067 1.00 81.69 325 ALA A C 1
ATOM 2581 O O . ALA A 1 325 ? -14.899 -12.825 14.255 1.00 81.69 325 ALA A O 1
ATOM 2582 N N . TYR A 1 326 ? -13.713 -13.829 12.646 1.00 76.88 326 TYR A N 1
ATOM 2583 C CA . TYR A 1 326 ? -12.968 -14.742 13.526 1.00 76.88 326 TYR A CA 1
ATOM 2584 C C . TYR A 1 326 ? -12.524 -14.124 14.869 1.00 76.88 326 TYR A C 1
ATOM 2586 O O . TYR A 1 326 ? -12.666 -14.750 15.910 1.00 76.88 326 TYR A O 1
ATOM 2594 N N . ALA A 1 327 ? -12.024 -12.882 14.880 1.00 75.06 327 ALA A N 1
ATOM 2595 C CA . ALA A 1 327 ? -11.589 -12.224 16.115 1.00 75.06 327 ALA A CA 1
ATOM 2596 C C . ALA A 1 327 ? -12.760 -11.887 17.055 1.00 75.06 327 ALA A C 1
ATOM 2598 O O . ALA A 1 327 ? -12.645 -12.039 18.266 1.00 75.06 327 ALA A O 1
ATOM 2599 N N . LEU A 1 328 ? -13.887 -11.451 16.490 1.00 76.75 328 LEU A N 1
ATOM 2600 C CA . LEU A 1 328 ? -15.118 -11.165 17.225 1.00 76.75 328 LEU A CA 1
ATOM 2601 C C . LEU A 1 328 ? -15.779 -12.453 17.727 1.00 76.75 328 LEU A C 1
ATOM 2603 O O . LEU A 1 328 ? -16.241 -12.516 18.860 1.00 76.75 328 LEU A O 1
ATOM 2607 N N . ASP A 1 329 ? -15.802 -13.473 16.875 1.00 77.00 329 ASP A N 1
ATOM 2608 C CA . ASP A 1 329 ? -16.373 -14.783 17.171 1.00 77.00 329 ASP A CA 1
ATOM 2609 C C . ASP A 1 329 ? -15.604 -15.474 18.305 1.00 77.00 329 ASP A C 1
ATOM 2611 O O . ASP A 1 329 ? -16.196 -15.981 19.255 1.00 77.00 329 ASP A O 1
ATOM 2615 N N . PHE A 1 330 ? -14.269 -15.394 18.267 1.00 76.75 330 PHE A N 1
ATOM 2616 C CA . PHE A 1 330 ? -13.417 -15.876 19.349 1.00 76.75 330 PHE A CA 1
ATOM 2617 C C . PHE A 1 330 ? -13.620 -15.090 20.646 1.00 76.75 330 PHE A C 1
ATOM 2619 O O . PHE A 1 330 ? -13.714 -15.703 21.702 1.00 76.75 330 PHE A O 1
ATOM 2626 N N . TYR A 1 331 ? -13.734 -13.759 20.576 1.00 75.31 331 TYR A N 1
ATOM 2627 C CA . TYR A 1 331 ? -13.995 -12.927 21.755 1.00 75.31 331 TYR A CA 1
ATOM 2628 C C . TYR A 1 331 ? -15.317 -13.294 22.451 1.00 75.31 331 TYR A C 1
ATOM 2630 O O . TYR A 1 331 ? -15.384 -13.288 23.673 1.00 75.31 331 TYR A O 1
ATOM 2638 N N . LYS A 1 332 ? -16.356 -13.658 21.686 1.00 76.38 332 LYS A N 1
ATOM 2639 C CA . LYS A 1 332 ? -17.675 -14.017 22.231 1.00 76.38 332 LYS A CA 1
ATOM 2640 C C . LYS A 1 332 ? -17.792 -15.450 22.727 1.00 76.38 332 LYS A C 1
ATOM 2642 O O . LYS A 1 332 ? -18.482 -15.697 23.710 1.00 76.38 332 LYS A O 1
ATOM 2647 N N . HIS A 1 333 ? -17.186 -16.399 22.019 1.00 76.12 333 HIS A N 1
ATOM 2648 C CA . HIS A 1 333 ? -17.423 -17.823 22.261 1.00 76.12 333 HIS A CA 1
ATOM 2649 C C . HIS A 1 333 ? -16.218 -18.558 22.856 1.00 76.12 333 HIS A C 1
ATOM 2651 O O . HIS A 1 333 ? -16.383 -19.669 23.351 1.00 76.12 333 HIS A O 1
ATOM 2657 N N . GLY A 1 334 ? -15.006 -17.996 22.777 1.00 70.62 334 GLY A N 1
ATOM 2658 C CA . GLY A 1 334 ? -13.773 -18.607 23.295 1.00 70.62 334 GLY A CA 1
ATOM 2659 C C . GLY A 1 334 ? -13.382 -19.943 22.644 1.00 70.62 334 GLY A C 1
ATOM 2660 O O . GLY A 1 334 ? -12.468 -20.617 23.113 1.00 70.62 334 GLY A O 1
ATOM 2661 N N . SER A 1 335 ? -14.066 -20.357 21.571 1.00 73.56 335 SER A N 1
ATOM 2662 C CA . SER A 1 335 ? -13.941 -21.692 20.979 1.00 73.56 335 SER A CA 1
ATOM 2663 C C . SER A 1 335 ? -13.055 -21.689 19.735 1.00 73.56 335 SER A C 1
ATOM 2665 O O . SER A 1 335 ? -13.370 -21.064 18.721 1.00 73.56 335 SER A O 1
ATOM 2667 N N . LEU A 1 336 ? -11.962 -22.458 19.781 1.00 70.19 336 LEU A N 1
ATOM 2668 C CA . LEU A 1 336 ? -11.098 -22.706 18.619 1.00 70.19 336 LEU A CA 1
ATOM 2669 C C . LEU A 1 336 ? -11.747 -23.642 17.590 1.00 70.19 336 LEU A C 1
ATOM 2671 O O . LEU A 1 336 ? -11.479 -23.522 16.396 1.00 70.19 336 LEU A O 1
ATOM 2675 N N . PHE A 1 337 ? -12.613 -24.556 18.032 1.00 67.88 337 PHE A N 1
ATOM 2676 C CA . PHE A 1 337 ? -13.287 -25.502 17.141 1.00 67.88 337 PHE A CA 1
ATOM 2677 C C . PHE A 1 337 ? -14.236 -24.775 16.182 1.00 67.88 337 PHE A C 1
ATOM 2679 O O . PHE A 1 337 ? -14.187 -25.002 14.975 1.00 67.88 337 PHE A O 1
ATOM 2686 N N . SER A 1 338 ? -15.008 -23.821 16.708 1.00 67.25 338 SER A N 1
ATOM 2687 C CA . SER A 1 338 ? -15.945 -23.002 15.930 1.00 67.25 338 SER A CA 1
ATOM 2688 C C . SER A 1 338 ? -15.225 -22.125 14.893 1.00 67.25 338 SER A C 1
ATOM 2690 O O . SER A 1 338 ? -15.721 -21.907 13.790 1.00 67.25 338 SER A O 1
ATOM 2692 N N . LEU A 1 339 ? -13.999 -21.675 15.189 1.00 71.25 339 LEU A N 1
ATOM 2693 C CA . LEU A 1 339 ? -13.166 -20.952 14.222 1.00 71.25 339 LEU A CA 1
ATOM 2694 C C . LEU A 1 339 ? -12.724 -21.829 13.042 1.00 71.25 339 LEU A C 1
ATOM 2696 O O . LEU A 1 339 ? -12.718 -21.368 11.897 1.00 71.25 339 LEU A O 1
ATOM 2700 N N . ALA A 1 340 ? -12.337 -23.075 13.315 1.00 70.94 340 ALA A N 1
ATOM 2701 C CA . ALA A 1 340 ? -11.869 -23.995 12.287 1.00 70.94 340 ALA A CA 1
ATOM 2702 C C . ALA A 1 340 ? -13.020 -24.482 11.392 1.00 70.94 340 ALA A C 1
ATOM 2704 O O . ALA A 1 340 ? -12.871 -24.512 10.168 1.00 70.94 340 ALA A O 1
ATOM 2705 N N . SER A 1 341 ? -14.173 -24.821 11.984 1.00 68.69 341 SER A N 1
ATOM 2706 C CA . SER A 1 341 ? -15.330 -25.346 11.250 1.00 68.69 341 SER A CA 1
ATOM 2707 C C . SER A 1 341 ? -16.068 -24.262 10.462 1.00 68.69 341 SER A C 1
ATOM 2709 O O . SER A 1 341 ? -16.300 -24.420 9.261 1.00 68.69 341 SER A O 1
ATOM 2711 N N . ASP A 1 342 ? -16.396 -23.142 11.112 1.00 69.00 342 ASP A N 1
ATOM 2712 C CA . ASP A 1 342 ? -17.385 -22.193 10.590 1.00 69.00 342 ASP A CA 1
ATOM 2713 C C . ASP A 1 342 ? -16.713 -20.989 9.924 1.00 69.00 342 ASP A C 1
ATOM 2715 O O . ASP A 1 342 ? -17.145 -20.528 8.867 1.00 69.00 342 ASP A O 1
ATOM 2719 N N . ASN A 1 343 ? -15.604 -20.502 10.489 1.00 64.19 343 ASN A N 1
ATOM 2720 C CA . ASN A 1 343 ? -14.861 -19.370 9.929 1.00 64.19 343 ASN A CA 1
ATOM 2721 C C . ASN A 1 343 ? -13.840 -19.777 8.856 1.00 64.19 343 ASN A C 1
ATOM 2723 O O . ASN A 1 343 ? -13.119 -18.905 8.361 1.00 64.19 343 ASN A O 1
ATOM 2727 N N . TRP A 1 344 ? -13.764 -21.068 8.498 1.00 65.44 344 TRP A N 1
ATOM 2728 C CA . TRP A 1 344 ? -12.758 -21.645 7.587 1.00 65.44 344 TRP A CA 1
ATOM 2729 C C . TRP A 1 344 ? -11.347 -21.133 7.887 1.00 65.44 344 TRP A C 1
ATOM 2731 O O . TRP A 1 344 ? -10.566 -20.785 6.994 1.00 65.44 344 TRP A O 1
ATOM 2741 N N . TYR A 1 345 ? -11.057 -20.996 9.177 1.00 65.81 345 TYR A N 1
ATOM 2742 C CA . TYR A 1 345 ? -9.817 -20.427 9.643 1.00 65.81 345 TYR A CA 1
ATOM 2743 C C . TYR A 1 345 ? -8.811 -21.554 9.831 1.00 65.81 345 TYR A C 1
ATOM 2745 O O . TYR A 1 345 ? -8.993 -22.423 10.677 1.00 65.81 345 TYR A O 1
ATOM 2753 N N . ASP A 1 346 ? -7.735 -21.537 9.046 1.00 64.31 346 ASP A N 1
ATOM 2754 C CA . ASP A 1 346 ? -6.637 -22.471 9.265 1.00 64.31 346 ASP A CA 1
ATOM 2755 C C . ASP A 1 346 ? -5.936 -22.124 10.588 1.00 64.31 346 ASP A C 1
ATOM 2757 O O . ASP A 1 346 ? -5.249 -21.100 10.695 1.00 64.31 346 ASP A O 1
ATOM 2761 N N . CYS A 1 347 ? -6.136 -22.963 11.607 1.00 54.41 347 CYS A N 1
ATOM 2762 C CA . CYS A 1 347 ? -5.561 -22.847 12.950 1.00 54.41 347 CYS A CA 1
ATOM 2763 C C . CYS A 1 347 ? -4.067 -23.214 12.993 1.00 54.41 347 CYS A C 1
ATOM 2765 O O . CYS A 1 347 ? -3.576 -23.764 13.977 1.00 54.41 347 CYS A O 1
ATOM 2767 N N . SER A 1 348 ? -3.312 -22.894 11.945 1.00 56.59 348 SER A N 1
ATOM 2768 C CA . SER A 1 348 ? -1.856 -22.974 11.975 1.00 56.59 348 SER A CA 1
ATOM 2769 C C . SER A 1 348 ? -1.289 -22.047 13.066 1.00 56.59 348 SER A C 1
ATOM 2771 O O . SER A 1 348 ? -1.820 -20.965 13.332 1.00 56.59 348 SER A O 1
ATOM 2773 N N . TYR A 1 349 ? -0.191 -22.462 13.711 1.00 48.28 349 TYR A N 1
ATOM 2774 C CA . TYR A 1 349 ? 0.429 -21.780 14.867 1.00 48.28 349 TYR A CA 1
ATOM 2775 C C . TYR A 1 349 ? 0.607 -20.259 14.687 1.00 48.28 349 TYR A C 1
ATOM 2777 O O . TYR A 1 349 ? 0.421 -19.481 15.622 1.00 48.28 349 TYR A O 1
ATOM 2785 N N . PHE A 1 350 ? 0.933 -19.817 13.470 1.00 50.00 350 PHE A N 1
ATOM 2786 C CA . PHE A 1 350 ? 1.125 -18.403 13.141 1.00 50.00 350 PHE A CA 1
ATOM 2787 C C . PHE A 1 350 ? -0.177 -17.588 13.215 1.00 50.00 350 PHE A C 1
ATOM 2789 O O . PHE A 1 350 ? -0.190 -16.437 13.649 1.00 50.00 350 PHE A O 1
ATOM 2796 N N . ASN A 1 351 ? -1.291 -18.203 12.828 1.00 53.28 351 ASN A N 1
ATOM 2797 C CA . ASN A 1 351 ? -2.609 -17.589 12.858 1.00 53.28 351 ASN A CA 1
ATOM 2798 C C . ASN A 1 351 ? -3.184 -17.559 14.287 1.00 53.28 351 ASN A C 1
ATOM 2800 O O . ASN A 1 351 ? -3.816 -16.581 14.684 1.00 53.28 351 ASN A O 1
ATOM 2804 N N . MET A 1 352 ? -2.872 -18.581 15.092 1.00 47.06 352 MET A N 1
ATOM 2805 C CA . MET A 1 352 ? -3.178 -18.630 16.528 1.00 47.06 352 MET A CA 1
ATOM 2806 C C . MET A 1 352 ? -2.486 -17.498 17.303 1.00 47.06 352 MET A C 1
ATOM 2808 O O . MET A 1 352 ? -3.126 -16.841 18.118 1.00 47.06 352 MET A O 1
ATOM 2812 N N . LEU A 1 353 ? -1.221 -17.185 16.990 1.00 49.97 353 LEU A N 1
ATOM 2813 C CA . LEU A 1 353 ? -0.500 -16.036 17.560 1.00 49.97 353 LEU A CA 1
ATOM 2814 C C . LEU A 1 353 ? -1.158 -14.691 17.229 1.00 49.97 353 LEU A C 1
ATOM 2816 O O . LEU A 1 353 ? -1.153 -13.795 18.063 1.00 49.97 353 LEU A O 1
ATOM 2820 N N . GLN A 1 354 ? -1.748 -14.540 16.039 1.00 52.50 354 GLN A N 1
ATOM 2821 C CA . GLN A 1 354 ? -2.473 -13.325 15.647 1.00 52.50 354 GLN A CA 1
ATOM 2822 C C . GLN A 1 354 ? -3.763 -13.131 16.453 1.00 52.50 354 GLN A C 1
ATOM 2824 O O . GLN A 1 354 ? -4.067 -12.011 16.862 1.00 52.50 354 GLN A O 1
ATOM 2829 N N . ILE A 1 355 ? -4.505 -14.215 16.692 1.00 52.91 355 ILE A N 1
ATOM 2830 C CA . ILE A 1 355 ? -5.692 -14.209 17.556 1.00 52.91 355 ILE A CA 1
ATOM 2831 C C . ILE A 1 355 ? -5.270 -13.895 18.992 1.00 52.91 355 ILE A C 1
ATOM 2833 O O . ILE A 1 355 ? -5.819 -12.984 19.604 1.00 52.91 355 ILE A O 1
ATOM 2837 N N . HIS A 1 356 ? -4.235 -14.571 19.492 1.00 45.78 356 HIS A N 1
ATOM 2838 C CA . HIS A 1 356 ? -3.736 -14.371 20.846 1.00 45.78 356 HIS A CA 1
ATOM 2839 C C . HIS A 1 356 ? -3.150 -12.966 21.046 1.00 45.78 356 HIS A C 1
ATOM 2841 O O . HIS A 1 356 ? -3.356 -12.388 22.096 1.00 45.78 356 HIS A O 1
ATOM 2847 N N . LEU A 1 357 ? -2.515 -12.336 20.049 1.00 46.62 357 LEU A N 1
ATOM 2848 C CA . LEU A 1 357 ? -2.092 -10.933 20.163 1.00 46.62 357 LEU A CA 1
ATOM 2849 C C . LEU A 1 357 ? -3.289 -9.977 20.198 1.00 46.62 357 LEU A C 1
ATOM 2851 O O . LEU A 1 357 ? -3.302 -9.054 21.005 1.00 46.62 357 LEU A O 1
ATOM 2855 N N . CYS A 1 358 ? -4.291 -10.179 19.338 1.00 48.66 358 CYS A N 1
ATOM 2856 C CA . CYS A 1 358 ? -5.487 -9.337 19.333 1.00 48.66 358 CYS A CA 1
ATOM 2857 C C . CYS A 1 358 ? -6.294 -9.464 20.631 1.00 48.66 358 CYS A C 1
ATOM 2859 O O . CYS A 1 358 ? -6.880 -8.475 21.053 1.00 48.66 358 CYS A O 1
ATOM 2861 N N . VAL A 1 359 ? -6.301 -10.645 21.253 1.00 46.97 359 VAL A N 1
ATOM 2862 C CA . VAL A 1 359 ? -7.081 -10.943 22.463 1.00 46.97 359 VAL A CA 1
ATOM 2863 C C . VAL A 1 359 ? -6.276 -10.671 23.737 1.00 46.97 359 VAL A C 1
ATOM 2865 O O . VAL A 1 359 ? -6.773 -9.980 24.613 1.00 46.97 359 VAL A O 1
ATOM 2868 N N . CYS A 1 360 ? -5.001 -11.060 23.828 1.00 38.69 360 CYS A N 1
ATOM 2869 C CA . CYS A 1 360 ? -4.143 -10.763 24.986 1.00 38.69 360 CYS A CA 1
ATOM 2870 C C . CYS A 1 360 ? -3.799 -9.275 25.116 1.00 38.69 360 CYS A C 1
ATOM 2872 O O . CYS A 1 360 ? -3.567 -8.809 26.228 1.00 38.69 360 CYS A O 1
ATOM 2874 N N . VAL A 1 361 ? -3.791 -8.499 24.024 1.00 41.94 361 VAL A N 1
ATOM 2875 C CA . VAL A 1 361 ? -3.737 -7.026 24.122 1.00 41.94 361 VAL A CA 1
ATOM 2876 C C . VAL A 1 361 ? -5.005 -6.464 24.781 1.00 41.94 361 VAL A C 1
ATOM 2878 O O . VAL A 1 361 ? -4.944 -5.370 25.331 1.00 41.94 361 VAL A O 1
ATOM 2881 N N . MET A 1 362 ? -6.119 -7.204 24.775 1.00 42.91 362 MET A N 1
ATOM 2882 C CA . MET A 1 362 ? -7.355 -6.833 25.474 1.00 42.91 362 MET A CA 1
ATOM 2883 C C . MET A 1 362 ? -7.499 -7.475 26.864 1.00 42.91 362 MET A C 1
ATOM 2885 O O . MET A 1 362 ? -8.100 -6.855 27.734 1.00 42.91 362 MET A O 1
ATOM 2889 N N . GLU A 1 363 ? -6.942 -8.673 27.092 1.00 35.31 363 GLU A N 1
ATOM 2890 C CA . GLU A 1 363 ? -7.050 -9.421 28.360 1.00 35.31 363 GLU A CA 1
ATOM 2891 C C . GLU A 1 363 ? -5.866 -9.217 29.323 1.00 35.31 363 GLU A C 1
ATOM 2893 O O . GLU A 1 363 ? -6.069 -9.008 30.514 1.00 35.31 363 GLU A O 1
ATOM 2898 N N . VAL A 1 364 ? -4.614 -9.274 28.846 1.00 35.59 364 VAL A N 1
ATOM 2899 C CA . VAL A 1 364 ? -3.407 -9.313 29.711 1.00 35.59 364 VAL A CA 1
ATOM 2900 C C . VAL A 1 364 ? -2.931 -7.915 30.100 1.00 35.59 364 VAL A C 1
ATOM 2902 O O . VAL A 1 364 ? -2.250 -7.713 31.105 1.00 35.59 364 VAL A O 1
ATOM 2905 N N . LYS A 1 365 ? -3.322 -6.915 29.320 1.00 33.09 365 LYS A N 1
ATOM 2906 C CA . LYS A 1 365 ? -3.224 -5.520 29.706 1.00 33.09 365 LYS A CA 1
ATOM 2907 C C . LYS A 1 365 ? -4.632 -4.982 29.638 1.00 33.09 365 LYS A C 1
ATOM 2909 O O . LYS A 1 365 ? -5.085 -4.636 28.553 1.00 33.09 365 LYS A O 1
ATOM 2914 N N . GLY A 1 366 ? -5.313 -4.967 30.785 1.00 36.66 366 GLY A N 1
ATOM 2915 C CA . GLY A 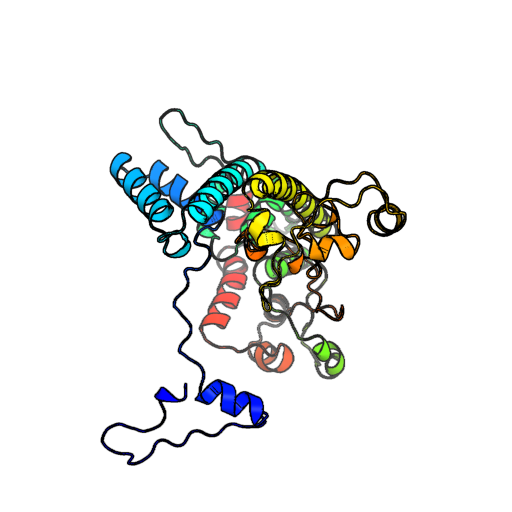1 366 ? -6.626 -4.350 30.916 1.00 36.66 366 GLY A CA 1
ATOM 2916 C C . GLY A 1 366 ? -6.657 -3.018 30.178 1.00 36.66 366 GLY A C 1
ATOM 2917 O O . GLY A 1 366 ? -5.614 -2.380 29.993 1.00 36.66 366 GLY A O 1
ATOM 2918 N N . ALA A 1 367 ? -7.846 -2.616 29.740 1.00 38.38 367 ALA A N 1
ATOM 2919 C CA . ALA A 1 367 ? -8.093 -1.359 29.044 1.00 38.38 367 ALA A CA 1
ATOM 2920 C C . ALA A 1 367 ? -7.253 -0.181 29.592 1.00 38.38 367 ALA A C 1
ATOM 2922 O O . ALA A 1 367 ? -6.847 0.674 28.816 1.00 38.38 367 ALA A O 1
ATOM 2923 N N . ASP A 1 368 ? -6.884 -0.204 30.875 1.00 32.38 368 ASP A N 1
ATOM 2924 C CA . ASP A 1 368 ? -5.869 0.606 31.558 1.00 32.38 368 ASP A CA 1
ATOM 2925 C C . ASP A 1 368 ? -4.521 0.824 30.845 1.00 32.38 368 ASP A C 1
ATOM 2927 O O . ASP A 1 368 ? -4.021 1.937 30.914 1.00 32.38 368 ASP A O 1
ATOM 2931 N N . ALA A 1 369 ? -3.900 -0.131 30.141 1.00 34.66 369 ALA A N 1
ATOM 2932 C CA . ALA A 1 369 ? -2.602 0.130 29.486 1.00 34.66 369 ALA A CA 1
ATOM 2933 C C . ALA A 1 369 ? -2.748 0.829 28.127 1.00 34.66 369 ALA A C 1
ATOM 2935 O O . ALA A 1 369 ? -1.886 1.613 27.733 1.00 34.66 369 ALA A O 1
ATOM 2936 N N . LEU A 1 370 ? -3.843 0.545 27.415 1.00 37.03 370 LEU A N 1
ATOM 2937 C CA . LEU A 1 370 ? -4.232 1.262 26.201 1.00 37.03 370 LEU A CA 1
ATOM 2938 C C . LEU A 1 370 ? -4.776 2.655 26.569 1.00 37.03 370 LEU A C 1
ATOM 2940 O O . LEU A 1 370 ? -4.485 3.614 25.867 1.00 37.03 370 LEU A O 1
ATOM 2944 N N . LEU A 1 371 ? -5.459 2.787 27.714 1.00 36.34 371 LEU A N 1
ATOM 2945 C CA . LEU A 1 371 ? -5.880 4.048 28.336 1.00 36.34 371 LEU A CA 1
ATOM 2946 C C . LEU A 1 371 ? -4.701 4.865 28.850 1.00 36.34 371 LEU A C 1
ATOM 2948 O O . LEU A 1 371 ? -4.675 6.058 28.598 1.00 36.34 371 LEU A O 1
ATOM 2952 N N . TRP A 1 372 ? -3.701 4.263 29.495 1.00 30.75 372 TRP A N 1
ATOM 2953 C CA . TRP A 1 372 ? -2.489 4.972 29.920 1.00 30.75 372 TRP A CA 1
ATOM 2954 C C . TRP A 1 372 ? -1.736 5.549 28.713 1.00 30.75 372 TRP A C 1
ATOM 2956 O O . TRP A 1 372 ? -1.197 6.641 28.796 1.00 30.75 372 TRP A O 1
ATOM 2966 N N . PHE A 1 373 ? -1.792 4.872 27.559 1.00 32.28 373 PHE A N 1
ATOM 2967 C CA . PHE A 1 373 ? -1.243 5.344 26.277 1.00 32.28 373 PHE A CA 1
ATOM 2968 C C . PHE A 1 373 ? -2.154 6.314 25.492 1.00 32.28 373 PHE A C 1
ATOM 2970 O O . PHE A 1 373 ? -1.715 6.897 24.502 1.00 32.28 373 PHE A O 1
ATOM 2977 N N . LEU A 1 374 ? -3.435 6.428 25.860 1.00 33.72 374 LEU A N 1
ATOM 2978 C CA . LEU A 1 374 ? -4.425 7.320 25.235 1.00 33.72 374 LEU A CA 1
ATOM 2979 C C . LEU A 1 374 ? -4.702 8.578 26.080 1.00 33.72 374 LEU A C 1
ATOM 2981 O O . LEU A 1 374 ? -5.239 9.550 25.548 1.00 33.72 374 LEU A O 1
ATOM 2985 N N . TRP A 1 375 ? -4.357 8.560 27.372 1.00 28.30 375 TRP A N 1
ATOM 2986 C CA . TRP A 1 375 ? -4.532 9.661 28.331 1.00 28.30 375 TRP A CA 1
ATOM 2987 C C . TRP A 1 375 ? -3.229 10.348 28.775 1.00 28.30 375 TRP A C 1
ATOM 2989 O O . TRP A 1 375 ? -3.302 11.405 29.407 1.00 28.30 375 TRP A O 1
ATOM 2999 N N . HIS A 1 376 ? -2.059 9.809 28.433 1.00 27.59 376 HIS A N 1
ATOM 3000 C CA . HIS A 1 376 ? -0.752 10.474 28.541 1.00 27.59 376 HIS A CA 1
ATOM 3001 C C . HIS A 1 376 ? -0.078 10.504 27.170 1.00 27.59 376 HIS A C 1
ATOM 3003 O O . HIS A 1 376 ? 0.682 11.468 26.923 1.00 27.59 376 HIS A O 1
#

Organism: Oryctolagus cuniculus (NCBI:txid9986)

Foldseek 3Di:
DQVVFDDPPPGPDGDDDDDPDDPVVVVCVVPPDDDDDAFDDQDALLVLLVLLVQCQPDPDNVVSVVVSVCSLPDGSNCVVPVLVSVLSVLVSVLSVVVCCPQQVQDCPVPPHRDRPGCSVVLNVVVVQFPLSSLVSLCLVVCVLVVLLDFDQDPNDGDGDPVSVLLVLLVCCLRRVFDWDDLCVVVCPVVQDQFPFFRDARPPVSVVSQVVVLVVLLVSVLVSLLVSLVSADPQVLQADPPPRDGPPDDDPVVDPVCCVQAPDDAAASQFRPVVVSVVQGSSNSRPDDPVCQNGGRPRDPDDPVSRRHSDSWDADPVGRTITGTSLLSRCVPPVDPVSCVPPNVDDVPVVVVVVSCVSVCVPVVDPVVVVVVVSVD